Protein AF-A0A6I2T188-F1 (afdb_monomer)

pLDDT: mean 76.04, std 24.59, range [27.8, 98.62]

Nearest PDB structures (foldseek):
  4zsx-assembly1_B  TM=4.858E-01  e=2.108E+00  Aquifex aeolicus VF5
  4zsz-assembly1_A  TM=4.942E-01  e=3.736E+00  Aquifex aeolicus VF5
  4zsv-assembly1_A  TM=5.245E-01  e=8.012E+00  Aquifex aeolicus VF5

Secondary structure (DSSP, 8-state):
----------S-----HHHHHHHHHHTS-HHHHHHHHHHHHHHHHHHTTTT-S-------------------------------S--SPPS--SSHHHHHHHHHHHHHPSTT-SS--HHHHHHHTT-HHHHHTHHHHHHHHTT--HHHHHHHHHHHHHHHHHHHHHHHHHHHHHHHHHHHHHHHT--SSPPGGGHHHHHHHHHHHHHHHTT---HHHHHHHHHHHHHHHHHHHTT--HHHHHHHS---S-------------

Foldseek 3Di:
DDDDDPDDDDDPDDCPPVNVVVVVLVPDDPVVNVVVVVVVVVVVVVVVVVPPPPPDDDDDDDDDDDDDDDDDDDDDDDDDDPPDPDPDPQPQDDALVSNVVVLVPQLCPPPPFPDHGLLVLCVVVPNNCLSVVVVLVVCVVVVHDRVVSSVSSRVSCVVSLQVSLLSLLVVLVVCLVLLVQLVVQADPVGDPLLPQSVVLSVQSVVCNVVVDSPNVSSRVSVRSNSSSLCSSCVPDDPVSNCSSRPDPDPDPPPPPPDDPDD

Sequence (262 aa):
MTDETPRKDEHRERQGLLGRARDRFERMEPKRQALLLAVAAVIALAATIALNPFQSTTSDQPEPQSAQQATDSGKDTKNQSRTDPSSEPSEFTGSTEDIANKARSILNSPDGGNIDTFGQTLIRHGDKDLGNATDLFDAIGRQEKESTVRALADEWYAEALSKAAGYRLDDLKSSLPKAEHAVDRLPDPTPDDCTGLAKAAKQARTLVDAGSDDYDKLTSAQQTLTKSISACTANMTVDQIDRLFPQDGPSVTIPDTGKEAQ

Mean predicted aligned error: 17.5 Å

Radius of gyration: 29.53 Å; Cα contacts (8 Å, |Δi|>4): 180; chains: 1; bounding box: 45×88×106 Å

Structure (mmCIF, N/CA/C/O backbone):
data_AF-A0A6I2T188-F1
#
_entry.id   AF-A0A6I2T188-F1
#
loop_
_atom_site.group_PDB
_atom_site.id
_atom_site.type_symbol
_atom_site.label_atom_id
_atom_site.label_alt_id
_atom_site.label_comp_id
_atom_site.label_asym_id
_atom_site.label_entity_id
_atom_site.label_seq_id
_atom_site.pdbx_PDB_ins_code
_atom_site.Cartn_x
_atom_site.Cartn_y
_atom_site.Cartn_z
_atom_site.occupancy
_atom_site.B_iso_or_equiv
_atom_site.auth_seq_id
_atom_site.auth_comp_id
_atom_site.auth_asym_id
_atom_site.auth_atom_id
_atom_site.pdbx_PDB_model_num
ATOM 1 N N . MET A 1 1 ? -18.345 71.769 -42.029 1.00 38.53 1 MET A N 1
ATOM 2 C CA . MET A 1 1 ? -18.437 71.234 -40.657 1.00 38.53 1 MET A CA 1
ATOM 3 C C . MET A 1 1 ? -18.844 69.773 -40.816 1.00 38.53 1 MET A C 1
ATOM 5 O O . MET A 1 1 ? -19.940 69.571 -41.311 1.00 38.53 1 MET A O 1
ATOM 9 N N . THR A 1 2 ? -17.898 68.848 -40.550 1.00 39.50 2 THR A N 1
ATOM 10 C CA . THR A 1 2 ? -18.010 67.362 -40.381 1.00 39.50 2 THR A CA 1
ATOM 11 C C . THR A 1 2 ? -18.723 66.580 -41.502 1.00 39.50 2 THR A C 1
ATOM 13 O O . THR A 1 2 ? -19.927 66.718 -41.650 1.00 39.50 2 THR A O 1
ATOM 16 N N . ASP A 1 3 ? -18.073 65.876 -42.441 1.00 41.81 3 ASP A N 1
ATOM 17 C CA . ASP A 1 3 ? -17.227 64.653 -42.384 1.00 41.81 3 ASP A CA 1
ATOM 18 C C . ASP A 1 3 ? -17.846 63.470 -41.610 1.00 41.81 3 ASP A C 1
ATOM 20 O O . ASP A 1 3 ? -17.771 63.426 -40.386 1.00 41.81 3 ASP A O 1
ATOM 24 N N . GLU A 1 4 ? -18.433 62.510 -42.338 1.00 42.41 4 GLU A N 1
ATOM 25 C CA . GLU A 1 4 ? -18.726 61.151 -41.860 1.00 42.41 4 GLU A CA 1
ATOM 26 C C . GLU A 1 4 ? -18.295 60.133 -42.928 1.00 42.41 4 GLU A C 1
ATOM 28 O O . GLU A 1 4 ? -18.935 59.925 -43.958 1.00 42.41 4 GLU A O 1
ATOM 33 N N . THR A 1 5 ? -17.153 59.507 -42.670 1.00 46.53 5 THR A N 1
ATOM 34 C CA . THR A 1 5 ? -16.661 58.289 -43.318 1.00 46.53 5 THR A CA 1
ATOM 35 C C . THR A 1 5 ? -17.430 57.070 -42.781 1.00 46.53 5 THR A C 1
ATOM 37 O O . THR A 1 5 ? -17.720 57.023 -41.584 1.00 46.53 5 THR A O 1
ATOM 40 N N . PRO A 1 6 ? -17.707 56.020 -43.583 1.00 43.25 6 PRO A N 1
ATOM 41 C CA . PRO A 1 6 ? -18.195 54.765 -43.029 1.00 43.25 6 PRO A CA 1
ATOM 42 C C . PRO A 1 6 ? -17.018 54.039 -42.364 1.00 43.25 6 PRO A C 1
ATOM 44 O O . PRO A 1 6 ? -16.092 53.592 -43.045 1.00 43.25 6 PRO A O 1
ATOM 47 N N . ARG A 1 7 ? -17.037 53.915 -41.029 1.00 42.66 7 ARG A N 1
ATOM 48 C CA . ARG A 1 7 ? -16.127 53.011 -40.311 1.00 42.66 7 ARG A CA 1
ATOM 49 C C . ARG A 1 7 ? -16.386 51.581 -40.771 1.00 42.66 7 ARG A C 1
ATOM 51 O O . ARG A 1 7 ? -17.356 50.939 -40.377 1.00 42.66 7 ARG A O 1
ATOM 58 N N . LYS A 1 8 ? -15.481 51.096 -41.612 1.00 46.38 8 LYS A N 1
ATOM 59 C CA . LYS A 1 8 ? -15.115 49.688 -41.674 1.00 46.38 8 LYS A CA 1
ATOM 60 C C . LYS A 1 8 ? -14.423 49.334 -40.351 1.00 46.38 8 LYS A C 1
ATOM 62 O O . LYS A 1 8 ? -13.705 50.164 -39.803 1.00 46.38 8 LYS A O 1
ATOM 67 N N . ASP A 1 9 ? -14.641 48.103 -39.906 1.00 44.16 9 ASP A N 1
ATOM 68 C CA . ASP A 1 9 ? -13.919 47.423 -38.825 1.00 44.16 9 ASP A CA 1
ATOM 69 C C . ASP A 1 9 ? -14.310 47.779 -37.384 1.00 44.16 9 ASP A C 1
ATOM 71 O O . ASP A 1 9 ? -13.581 48.447 -36.663 1.00 44.16 9 ASP A O 1
ATOM 75 N N . GLU A 1 10 ? -15.409 47.187 -36.905 1.00 42.88 10 GLU A N 1
ATOM 76 C CA . GLU A 1 10 ? -15.525 46.852 -35.480 1.00 42.88 10 GLU A CA 1
ATOM 77 C C . GLU A 1 10 ? -16.414 45.616 -35.273 1.00 42.88 10 GLU A C 1
ATOM 79 O O . GLU A 1 10 ? -17.532 45.672 -34.776 1.00 42.88 10 GLU A O 1
ATOM 84 N N . HIS A 1 11 ? -15.932 44.453 -35.716 1.00 41.72 11 HIS A N 1
ATOM 85 C CA . HIS A 1 11 ? -16.514 43.171 -35.292 1.00 41.72 11 HIS A CA 1
ATOM 86 C C . HIS A 1 11 ? -15.462 42.082 -35.075 1.00 41.72 11 HIS A C 1
ATOM 88 O O . HIS A 1 11 ? -15.712 40.887 -35.236 1.00 41.72 11 HIS A O 1
ATOM 94 N N . ARG A 1 12 ? -14.254 42.489 -34.686 1.00 53.69 12 ARG A N 1
ATOM 95 C CA . ARG A 1 12 ? -13.164 41.573 -34.372 1.00 53.69 12 ARG A CA 1
ATOM 96 C C . ARG A 1 12 ? -12.507 42.000 -33.077 1.00 53.69 12 ARG A C 1
ATOM 98 O O . ARG A 1 12 ? -11.470 42.621 -33.142 1.00 53.69 12 ARG A O 1
ATOM 105 N N . GLU A 1 13 ? -13.113 41.665 -31.941 1.00 49.88 13 GLU A N 1
ATOM 106 C CA . GLU A 1 13 ? -12.416 41.499 -30.649 1.00 49.88 13 GLU A CA 1
ATOM 107 C C . GLU A 1 13 ? -13.402 41.070 -29.548 1.00 49.88 13 GLU A C 1
ATOM 109 O O . GLU A 1 13 ? -13.615 41.758 -28.560 1.00 49.88 13 GLU A O 1
ATOM 114 N N . ARG A 1 14 ? -14.031 39.896 -29.690 1.00 51.47 14 ARG A N 1
ATOM 115 C CA . ARG A 1 14 ? -14.609 39.182 -28.530 1.00 51.47 14 ARG A CA 1
ATOM 116 C C . ARG A 1 14 ? -14.413 37.666 -28.592 1.00 51.47 14 ARG A C 1
ATOM 118 O O . ARG A 1 14 ? -15.238 36.901 -28.110 1.00 51.47 14 ARG A O 1
ATOM 125 N N . GLN A 1 15 ? -13.277 37.209 -29.120 1.00 50.69 15 GLN A N 1
ATOM 126 C CA . GLN A 1 15 ? -12.764 35.884 -28.757 1.00 50.69 15 GLN A CA 1
ATOM 127 C C . GLN A 1 15 ? -11.816 36.050 -27.571 1.00 50.69 15 GLN A C 1
ATOM 129 O O . GLN A 1 15 ? -10.600 36.201 -27.731 1.00 50.69 15 GLN A O 1
ATOM 134 N N . GLY A 1 16 ? -12.405 36.064 -26.372 1.00 60.59 16 GLY A N 1
ATOM 135 C CA . GLY A 1 16 ? -11.657 35.964 -25.122 1.00 60.59 16 GLY A CA 1
ATOM 136 C C . GLY A 1 16 ? -10.792 34.699 -25.091 1.00 60.59 16 GLY A C 1
ATOM 137 O O . GLY A 1 16 ? -10.994 33.775 -25.884 1.00 60.59 16 GLY A O 1
ATOM 138 N N . LEU A 1 17 ? -9.828 34.654 -24.168 1.00 53.62 17 LEU A N 1
ATOM 139 C CA . LEU A 1 17 ? -8.825 33.584 -24.044 1.00 53.62 17 LEU A CA 1
ATOM 140 C C . LEU A 1 17 ? -9.431 32.166 -24.122 1.00 53.62 17 LEU A C 1
ATOM 142 O O . LEU A 1 17 ? -8.871 31.279 -24.762 1.00 53.62 17 LEU A O 1
ATOM 146 N N . LEU A 1 18 ? -10.617 31.989 -23.533 1.00 53.88 18 LEU A N 1
ATOM 147 C CA . LEU A 1 18 ? -11.365 30.730 -23.511 1.00 53.88 18 LEU A CA 1
ATOM 148 C C . LEU A 1 18 ? -11.920 30.325 -24.885 1.00 53.88 18 LEU A C 1
ATOM 150 O O . LEU A 1 18 ? -11.918 29.144 -25.216 1.00 53.88 18 LEU A O 1
ATOM 154 N N . GLY A 1 19 ? -12.334 31.286 -25.716 1.00 55.59 19 GLY A N 1
ATOM 155 C CA . GLY A 1 19 ? -12.798 31.018 -27.081 1.00 55.59 19 GLY A CA 1
ATOM 156 C C . GLY A 1 19 ? -11.666 30.525 -27.982 1.00 55.59 19 GLY A C 1
ATOM 157 O O . GLY A 1 19 ? -11.847 29.581 -28.742 1.00 55.59 19 GLY A O 1
ATOM 158 N N . ARG A 1 20 ? -10.462 31.093 -27.823 1.00 62.12 20 ARG A N 1
ATOM 159 C CA . ARG A 1 20 ? -9.253 30.638 -28.532 1.00 62.12 20 ARG A CA 1
ATOM 160 C C . ARG A 1 20 ? -8.738 29.284 -28.036 1.00 62.12 20 ARG A C 1
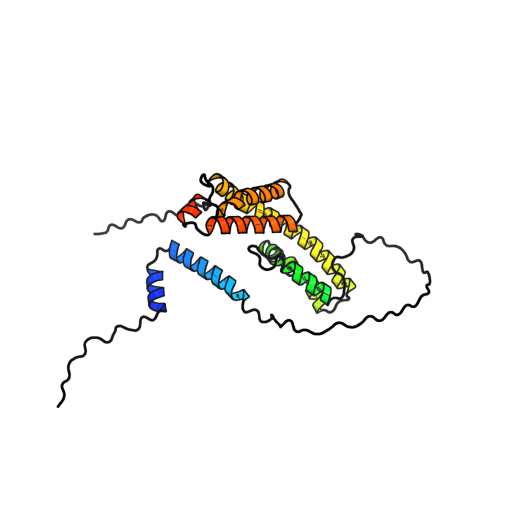ATOM 162 O O . ARG A 1 20 ? -8.218 28.511 -28.835 1.00 62.12 20 ARG A O 1
ATOM 169 N N . ALA A 1 21 ? -8.875 28.991 -26.743 1.00 57.47 21 ALA A N 1
ATOM 170 C CA . ALA A 1 21 ? -8.511 27.691 -26.182 1.00 57.47 21 ALA A CA 1
ATOM 171 C C . ALA A 1 21 ? -9.472 26.584 -26.644 1.00 57.47 21 ALA A C 1
ATOM 173 O O . ALA A 1 21 ? -9.021 25.508 -27.031 1.00 57.47 21 ALA A O 1
ATOM 174 N N . ARG A 1 22 ? -10.777 26.875 -26.684 1.00 63.78 22 ARG A N 1
ATOM 175 C CA . ARG A 1 22 ? -11.807 25.945 -27.156 1.00 63.78 22 ARG A CA 1
ATOM 176 C C . ARG A 1 22 ? -11.669 25.630 -28.645 1.00 63.78 22 ARG A C 1
ATOM 178 O O . ARG A 1 22 ? -11.662 24.462 -29.009 1.00 63.78 22 ARG A O 1
ATOM 185 N N . ASP A 1 23 ? -11.452 26.646 -29.476 1.00 64.75 23 ASP A N 1
ATOM 186 C CA . ASP A 1 23 ? -11.278 26.468 -30.925 1.00 64.75 23 ASP A CA 1
ATOM 187 C C . ASP A 1 23 ? -9.980 25.707 -31.273 1.00 64.75 23 ASP A C 1
ATOM 189 O O . ASP A 1 23 ? -9.912 24.990 -32.269 1.00 64.75 23 ASP A O 1
ATOM 193 N N . ARG A 1 24 ? -8.943 25.799 -30.422 1.00 63.72 24 ARG A N 1
ATOM 194 C CA . ARG A 1 24 ? -7.732 24.962 -30.525 1.00 63.72 24 ARG A CA 1
ATOM 195 C C . ARG A 1 24 ? -7.937 23.542 -30.012 1.00 63.72 24 ARG A C 1
ATOM 197 O O . ARG A 1 24 ? -7.331 22.630 -30.563 1.00 63.72 24 ARG A O 1
ATOM 204 N N . PHE A 1 25 ? -8.769 23.351 -28.992 1.00 62.00 25 PHE A N 1
ATOM 205 C CA . PHE A 1 25 ? -9.117 22.030 -28.482 1.00 62.00 25 PHE A CA 1
ATOM 206 C C . PHE A 1 25 ? -9.946 21.240 -29.497 1.00 62.00 25 PHE A C 1
ATOM 208 O O . PHE A 1 25 ? -9.580 20.116 -29.823 1.00 62.00 25 PHE A O 1
ATOM 215 N N . GLU A 1 26 ? -10.981 21.852 -30.077 1.00 62.16 26 GLU A N 1
ATOM 216 C CA . GLU A 1 26 ? -11.872 21.226 -31.068 1.00 62.16 26 GLU A CA 1
ATOM 217 C C . GLU A 1 26 ? -11.148 20.849 -32.376 1.00 62.16 26 GLU A C 1
ATOM 219 O O . GLU A 1 26 ? -11.564 19.920 -33.062 1.00 62.16 26 GLU A O 1
ATOM 224 N N . ARG A 1 27 ? -10.015 21.498 -32.685 1.00 66.81 27 ARG A N 1
ATOM 225 C CA . ARG A 1 27 ? -9.172 21.195 -33.857 1.00 66.81 27 ARG A CA 1
ATOM 226 C C . ARG A 1 27 ? -8.135 20.083 -33.639 1.00 66.81 27 ARG A C 1
ATOM 228 O O . ARG A 1 27 ? -7.436 19.728 -34.585 1.00 66.81 27 ARG A O 1
ATOM 235 N N . MET A 1 28 ? -7.985 19.571 -32.415 1.00 62.06 28 MET A N 1
ATOM 236 C CA . MET A 1 28 ? -7.064 18.470 -32.107 1.00 62.06 28 MET A CA 1
ATOM 237 C C . MET A 1 28 ? -7.710 17.107 -32.357 1.00 62.06 28 MET A C 1
ATOM 239 O O . MET A 1 28 ? -8.911 16.934 -32.175 1.00 62.06 28 MET A O 1
ATOM 243 N N . GLU A 1 29 ? -6.893 16.124 -32.740 1.00 71.75 29 GLU A N 1
ATOM 244 C CA . GLU A 1 29 ? -7.350 14.749 -32.949 1.00 71.75 29 GLU A CA 1
ATOM 245 C C . GLU A 1 29 ? -8.079 14.210 -31.701 1.00 71.75 29 GLU A C 1
ATOM 247 O O . GLU A 1 29 ? -7.630 14.471 -30.577 1.00 71.75 29 GLU A O 1
ATOM 252 N N . PRO A 1 30 ? -9.143 13.398 -31.855 1.00 67.50 30 PRO A N 1
ATOM 253 C CA . PRO A 1 30 ? -9.963 12.929 -30.730 1.00 67.50 30 PRO A CA 1
ATOM 254 C C . PRO A 1 30 ? -9.153 12.225 -29.631 1.00 67.50 30 PRO A C 1
ATOM 256 O O . PRO A 1 30 ? -9.437 12.365 -28.444 1.00 67.50 30 PRO A O 1
ATOM 259 N N . LYS A 1 31 ? -8.081 11.516 -30.016 1.00 65.31 31 LYS A N 1
ATOM 260 C CA . LYS A 1 31 ? -7.155 10.850 -29.086 1.00 65.31 31 LYS A CA 1
ATOM 261 C C . LYS A 1 31 ? -6.379 11.851 -28.215 1.00 65.31 31 LYS A C 1
ATOM 263 O O . LYS A 1 31 ? -6.195 11.617 -27.025 1.00 65.31 31 LYS A O 1
ATOM 268 N N . ARG A 1 32 ? -5.976 12.997 -28.778 1.00 67.00 32 ARG A N 1
ATOM 269 C CA . ARG A 1 32 ? -5.288 14.080 -28.051 1.00 67.00 32 ARG A CA 1
ATOM 270 C C . ARG A 1 32 ? -6.251 14.859 -27.158 1.00 67.00 32 ARG A C 1
ATOM 272 O O . ARG A 1 32 ? -5.865 15.258 -26.066 1.00 67.00 32 ARG A O 1
ATOM 279 N N . GLN A 1 33 ? -7.502 15.025 -27.585 1.00 68.44 33 GLN A N 1
ATOM 280 C CA . GLN A 1 33 ? -8.557 15.605 -26.751 1.00 68.44 33 GLN A CA 1
ATOM 281 C C . GLN A 1 33 ? -8.827 14.743 -25.513 1.00 68.44 33 GLN A C 1
ATOM 283 O O . GLN A 1 33 ? -8.831 15.265 -24.400 1.00 68.44 33 GLN A O 1
ATOM 288 N N . ALA A 1 34 ? -8.984 13.427 -25.692 1.00 69.94 34 ALA A N 1
ATOM 289 C CA . ALA A 1 34 ? -9.197 12.491 -24.590 1.00 69.94 34 ALA A CA 1
ATOM 290 C C . ALA A 1 34 ? -8.014 12.476 -23.610 1.00 69.94 34 ALA A C 1
ATOM 292 O O . ALA A 1 34 ? -8.222 12.526 -22.401 1.00 69.94 34 ALA A O 1
ATOM 293 N N . LEU A 1 35 ? -6.778 12.493 -24.123 1.00 69.56 35 LEU A N 1
ATOM 294 C CA . LEU A 1 35 ? -5.571 12.569 -23.298 1.00 69.56 35 LEU A CA 1
ATOM 295 C C . LEU A 1 35 ? -5.503 13.874 -22.492 1.00 69.56 35 LEU A C 1
ATOM 297 O O . LEU A 1 35 ? -5.231 13.846 -21.296 1.00 69.56 35 LEU A O 1
ATOM 301 N N . LEU A 1 36 ? -5.789 15.019 -23.116 1.00 67.50 36 LEU A N 1
ATOM 302 C CA . LEU A 1 36 ? -5.785 16.311 -22.426 1.00 67.50 36 LEU A CA 1
ATOM 303 C C . LEU A 1 36 ? -6.893 16.415 -21.373 1.00 67.50 36 LEU A C 1
ATOM 305 O O . LEU A 1 36 ? -6.662 16.996 -20.316 1.00 67.50 36 LEU A O 1
ATOM 309 N N . LEU A 1 37 ? -8.065 15.824 -21.621 1.00 71.75 37 LEU A N 1
ATOM 310 C CA . LEU A 1 37 ? -9.137 15.742 -20.627 1.00 71.75 37 LEU A CA 1
ATOM 311 C C . LEU A 1 37 ? -8.773 14.806 -19.471 1.00 71.75 37 LEU A C 1
ATOM 313 O O . LEU A 1 37 ? -9.045 15.145 -18.324 1.00 71.75 37 LEU A O 1
ATOM 317 N N . ALA A 1 38 ? -8.112 13.679 -19.747 1.00 66.31 38 ALA A N 1
ATOM 318 C CA . ALA A 1 38 ? -7.635 12.762 -18.714 1.00 66.31 38 ALA A CA 1
ATOM 319 C C . ALA A 1 38 ? -6.565 13.419 -17.826 1.00 66.31 38 ALA A C 1
ATOM 321 O O . ALA A 1 38 ? -6.663 13.367 -16.603 1.00 66.31 38 ALA A O 1
ATOM 322 N N . VAL A 1 39 ? -5.596 14.121 -18.420 1.00 66.12 39 VAL A N 1
ATOM 323 C CA . VAL A 1 39 ? -4.568 14.868 -17.675 1.00 66.12 39 VAL A CA 1
ATOM 324 C C . VAL A 1 39 ? -5.190 16.016 -16.875 1.00 66.12 39 VAL A C 1
ATOM 326 O O . VAL A 1 39 ? -4.856 16.197 -15.706 1.00 66.12 39 VAL A O 1
ATOM 329 N N . ALA A 1 40 ? -6.140 16.759 -17.451 1.00 68.62 40 ALA A N 1
ATOM 330 C CA . ALA A 1 40 ? -6.854 17.811 -16.729 1.00 68.62 40 ALA A CA 1
ATOM 331 C C . ALA A 1 40 ? -7.676 17.255 -15.551 1.00 68.62 40 ALA A C 1
ATOM 333 O O . ALA A 1 40 ? -7.710 17.880 -14.493 1.00 68.62 40 ALA A O 1
ATOM 334 N N . ALA A 1 41 ? -8.287 16.075 -15.700 1.00 64.75 41 ALA A N 1
ATOM 335 C CA . ALA A 1 41 ? -9.011 15.404 -14.624 1.00 64.75 41 ALA A CA 1
ATOM 336 C C . ALA A 1 41 ? -8.074 14.945 -13.492 1.00 64.75 41 ALA A C 1
ATOM 338 O O . ALA A 1 41 ? -8.403 15.144 -12.326 1.00 64.75 41 ALA A O 1
ATOM 339 N N . VAL A 1 42 ? -6.886 14.421 -13.815 1.00 59.62 42 VAL A N 1
ATOM 340 C CA . VAL A 1 42 ? -5.856 14.051 -12.823 1.00 59.62 42 VAL A CA 1
ATOM 341 C C . VAL A 1 42 ? -5.346 15.282 -12.061 1.00 59.62 42 VAL A C 1
ATOM 343 O O . VAL A 1 42 ? -5.212 15.242 -10.840 1.00 59.62 42 VAL A O 1
ATOM 346 N N . ILE A 1 43 ? -5.132 16.407 -12.751 1.00 62.53 43 ILE A N 1
ATOM 347 C CA . ILE A 1 43 ? -4.710 17.670 -12.122 1.00 62.53 43 ILE A CA 1
ATOM 348 C C . ILE A 1 43 ? -5.827 18.256 -11.242 1.00 62.53 43 ILE A C 1
ATOM 350 O O . ILE A 1 43 ? -5.553 18.750 -10.150 1.00 62.53 43 ILE A O 1
ATOM 354 N N . ALA A 1 44 ? -7.088 18.176 -11.674 1.00 55.75 44 ALA A N 1
ATOM 355 C CA . ALA A 1 44 ? -8.227 18.628 -10.875 1.00 55.75 44 ALA A CA 1
ATOM 356 C C . ALA A 1 44 ? -8.416 17.783 -9.601 1.00 55.75 44 ALA A C 1
ATOM 358 O O . ALA A 1 44 ? -8.682 18.346 -8.541 1.00 55.75 44 ALA A O 1
ATOM 359 N N . LEU A 1 45 ? -8.199 16.464 -9.682 1.00 54.72 45 LEU A N 1
ATOM 360 C CA . LEU A 1 45 ? -8.189 15.553 -8.528 1.00 54.72 45 LEU A CA 1
ATOM 361 C C . LEU A 1 45 ? -7.052 15.865 -7.538 1.00 54.72 45 LEU A C 1
ATOM 363 O O . LEU A 1 45 ? -7.251 15.772 -6.327 1.00 54.72 45 LEU A O 1
ATOM 367 N N . ALA A 1 46 ? -5.888 16.303 -8.027 1.00 52.41 46 ALA A N 1
ATOM 368 C CA . ALA A 1 46 ? -4.789 16.754 -7.172 1.00 52.41 46 ALA A CA 1
ATOM 369 C C . ALA A 1 46 ? -5.083 18.108 -6.487 1.00 52.41 46 ALA A C 1
ATOM 371 O O . ALA A 1 46 ? -4.707 18.319 -5.335 1.00 52.41 46 ALA A O 1
ATOM 372 N N . ALA A 1 47 ? -5.796 19.022 -7.155 1.00 51.12 47 ALA A N 1
ATOM 373 C CA . ALA A 1 47 ? -6.115 20.346 -6.614 1.00 51.12 47 ALA A CA 1
ATOM 374 C C . ALA A 1 47 ? -7.163 20.319 -5.482 1.00 51.12 47 ALA A C 1
ATOM 376 O O . ALA A 1 47 ? -7.170 21.211 -4.632 1.00 51.12 47 ALA A O 1
ATOM 377 N N . THR A 1 48 ? -8.004 19.283 -5.407 1.00 52.16 48 THR A N 1
ATOM 378 C CA . THR A 1 48 ? -8.958 19.095 -4.298 1.00 52.16 48 THR A CA 1
ATOM 379 C C . THR A 1 48 ? -8.306 18.786 -2.943 1.00 52.16 48 THR A C 1
ATOM 381 O O . THR A 1 48 ? -8.983 18.871 -1.922 1.00 52.16 48 THR A O 1
ATOM 384 N N . ILE A 1 49 ? -6.997 18.512 -2.893 1.00 52.88 49 ILE A N 1
ATOM 385 C CA . ILE A 1 49 ? -6.253 18.264 -1.643 1.00 52.88 49 ILE A CA 1
ATOM 386 C C . ILE A 1 49 ? -5.860 19.581 -0.937 1.00 52.88 49 ILE A C 1
ATOM 388 O O . ILE A 1 49 ? -5.707 19.610 0.282 1.00 52.88 49 ILE A O 1
ATOM 392 N N . ALA A 1 50 ? -5.771 20.705 -1.660 1.00 43.41 50 ALA A N 1
ATOM 393 C CA . ALA A 1 50 ? -5.321 21.992 -1.109 1.00 43.41 50 ALA A CA 1
ATOM 394 C C . ALA A 1 50 ? -6.434 22.849 -0.463 1.00 43.41 50 ALA A C 1
ATOM 396 O O . ALA A 1 50 ? -6.159 23.944 0.021 1.00 43.41 50 ALA A O 1
ATOM 397 N N . LEU A 1 51 ? -7.686 22.375 -0.451 1.00 42.59 51 LEU A N 1
ATOM 398 C CA . LEU A 1 51 ? -8.842 23.094 0.110 1.00 42.59 51 LEU A CA 1
ATOM 399 C C . LEU A 1 51 ? -9.536 22.320 1.241 1.00 42.59 51 LEU A C 1
ATOM 401 O O . LEU A 1 51 ? -10.715 22.544 1.505 1.00 42.59 51 LEU A O 1
ATOM 405 N N . ASN A 1 52 ? -8.821 21.417 1.920 1.00 35.88 52 ASN A N 1
ATOM 406 C CA . ASN A 1 52 ? -9.321 20.804 3.148 1.00 35.88 52 ASN A CA 1
ATOM 407 C C . ASN A 1 52 ? -9.122 21.792 4.324 1.00 35.88 52 ASN A C 1
ATOM 409 O O . ASN A 1 52 ? -7.978 22.114 4.651 1.00 35.88 52 ASN A O 1
ATOM 413 N N . PRO A 1 53 ? -10.189 22.311 4.961 1.00 35.12 53 PRO A N 1
ATOM 414 C CA . PRO A 1 53 ? -10.110 23.430 5.909 1.00 35.12 53 PRO A CA 1
ATOM 415 C C . PRO A 1 53 ? -9.586 23.062 7.314 1.00 35.12 53 PRO A C 1
ATOM 417 O O . PRO A 1 53 ? -9.692 23.873 8.228 1.00 35.12 53 PRO A O 1
ATOM 420 N N . PHE A 1 54 ? -8.998 21.876 7.505 1.00 42.09 54 PHE A N 1
ATOM 421 C CA . PHE A 1 54 ? -8.516 21.382 8.807 1.00 42.09 54 PHE A CA 1
ATOM 422 C C . PHE A 1 54 ? -6.991 21.457 9.004 1.00 42.09 54 PHE A C 1
ATOM 424 O O . PHE A 1 54 ? -6.425 20.710 9.794 1.00 42.09 54 PHE A O 1
ATOM 431 N N . GLN A 1 55 ? -6.303 22.379 8.332 1.00 41.88 55 GLN A N 1
ATOM 432 C CA . GLN A 1 55 ? -4.924 22.737 8.690 1.00 41.88 55 GLN A CA 1
ATOM 433 C C . GLN A 1 55 ? -4.946 23.863 9.735 1.00 41.88 55 GLN A C 1
ATOM 435 O O . GLN A 1 55 ? -4.636 25.018 9.445 1.00 41.88 55 GLN A O 1
ATOM 440 N N . SER A 1 56 ? -5.359 23.543 10.962 1.00 34.81 56 SER A N 1
ATOM 441 C CA . SER A 1 56 ? -5.174 24.448 12.098 1.00 34.81 56 SER A CA 1
ATOM 442 C C . SER A 1 56 ? -3.762 24.281 12.649 1.00 34.81 56 SER A C 1
ATOM 444 O O . SER A 1 56 ? -3.470 23.345 13.380 1.00 34.81 56 SER A O 1
ATOM 446 N N . THR A 1 57 ? -2.896 25.208 12.239 1.00 32.62 57 THR A N 1
ATOM 447 C CA . THR A 1 57 ? -1.920 25.908 13.089 1.00 32.62 57 THR A CA 1
ATOM 448 C C . THR A 1 57 ? -1.295 25.097 14.229 1.00 32.62 57 THR A C 1
ATOM 450 O O . THR A 1 57 ? -1.851 25.014 15.325 1.00 32.62 57 THR A O 1
ATOM 453 N N . THR A 1 58 ? -0.063 24.633 14.016 1.00 39.56 58 THR A N 1
ATOM 454 C CA . THR A 1 58 ? 0.911 24.442 15.095 1.00 39.56 58 THR A CA 1
ATOM 455 C C . THR A 1 58 ? 1.025 25.758 15.864 1.00 39.56 58 THR A C 1
ATOM 457 O O . THR A 1 58 ? 1.530 26.745 15.333 1.00 39.56 58 THR A O 1
ATOM 460 N N . SER A 1 59 ? 0.501 25.790 17.086 1.00 32.28 59 SER A N 1
ATOM 461 C CA . SER A 1 59 ? 0.721 26.876 18.034 1.00 32.28 59 SER A CA 1
ATOM 462 C C . SER A 1 59 ? 1.414 26.281 19.249 1.00 32.28 59 SER A C 1
ATOM 464 O O . SER A 1 59 ? 0.870 25.395 19.905 1.00 32.28 59 SER A O 1
ATOM 466 N N . ASP A 1 60 ? 2.622 26.772 19.507 1.00 36.22 60 ASP A N 1
ATOM 467 C CA . ASP A 1 60 ? 3.398 26.556 20.724 1.00 36.22 60 ASP A CA 1
ATOM 468 C C . ASP A 1 60 ? 2.543 26.729 21.987 1.00 36.22 60 ASP A C 1
ATOM 470 O O . ASP A 1 60 ? 1.887 27.765 22.119 1.00 36.22 60 ASP A O 1
ATOM 474 N N . GLN A 1 61 ? 2.600 25.773 22.930 1.00 27.80 61 GLN A N 1
ATOM 475 C CA . GLN A 1 61 ? 2.635 26.023 24.386 1.00 27.80 61 GLN A CA 1
ATOM 476 C C . GLN A 1 61 ? 2.794 24.723 25.219 1.00 27.80 61 GLN A C 1
ATOM 478 O O . GLN A 1 61 ? 2.651 23.639 24.662 1.00 27.80 61 GLN A O 1
ATOM 483 N N . PRO A 1 62 ? 3.178 24.790 26.516 1.00 38.03 62 PRO A N 1
ATOM 484 C CA . PRO A 1 62 ? 4.389 24.159 27.043 1.00 38.03 62 PRO A CA 1
ATOM 485 C C . PRO A 1 62 ? 4.132 22.927 27.934 1.00 38.03 62 PRO A C 1
ATOM 487 O O . PRO A 1 62 ? 3.011 22.672 28.371 1.00 38.03 62 PRO A O 1
ATOM 490 N N . GLU A 1 63 ? 5.215 22.202 28.240 1.00 36.69 63 GLU A N 1
ATOM 491 C CA . GLU A 1 63 ? 5.302 21.133 29.251 1.00 36.69 63 GLU A CA 1
ATOM 492 C C . GLU A 1 63 ? 4.536 21.434 30.553 1.00 36.69 63 GLU A C 1
ATOM 494 O O . GLU A 1 63 ? 4.723 22.504 31.144 1.00 36.69 63 GLU A O 1
ATOM 499 N N . PRO A 1 64 ? 3.831 20.437 31.118 1.00 33.50 64 PRO A N 1
ATOM 500 C CA . PRO A 1 64 ? 3.605 20.357 32.544 1.00 33.50 64 PRO A CA 1
ATOM 501 C C . PRO A 1 64 ? 4.524 19.313 33.191 1.00 33.50 64 PRO A C 1
ATOM 503 O O . PRO A 1 64 ? 4.431 18.104 32.997 1.00 33.50 64 PRO A O 1
ATOM 506 N N . GLN A 1 65 ? 5.405 19.891 33.993 1.00 29.47 65 GLN A N 1
ATOM 507 C CA . GLN A 1 65 ? 6.141 19.400 35.148 1.00 29.47 65 GLN A CA 1
ATOM 508 C C . GLN A 1 65 ? 5.675 18.075 35.779 1.00 29.47 65 GLN A C 1
ATOM 510 O O . GLN A 1 65 ? 4.532 17.902 36.201 1.00 29.47 65 GLN A O 1
ATOM 515 N N . SER A 1 66 ? 6.670 17.213 35.982 1.00 35.66 66 SER A N 1
ATOM 516 C CA . SER A 1 66 ? 6.698 16.072 36.890 1.00 35.66 66 SER A CA 1
ATOM 517 C C . SER A 1 66 ? 6.127 16.380 38.279 1.00 35.66 66 SER A C 1
ATOM 519 O O . SER A 1 66 ? 6.606 17.277 38.972 1.00 35.66 66 SER A O 1
ATOM 521 N N . ALA A 1 67 ? 5.209 15.535 38.746 1.00 31.66 67 ALA A N 1
ATOM 522 C CA . ALA A 1 67 ? 4.925 15.363 40.166 1.00 31.66 67 ALA A CA 1
ATOM 523 C C . ALA A 1 67 ? 4.893 13.865 40.494 1.00 31.66 67 ALA A C 1
ATOM 525 O O . ALA A 1 67 ? 3.985 13.131 40.111 1.00 31.66 67 ALA A O 1
ATOM 526 N N . GLN A 1 68 ? 5.936 13.420 41.192 1.00 30.20 68 GLN A N 1
ATOM 527 C CA . GLN A 1 68 ? 5.999 12.123 41.850 1.00 30.20 68 GLN A CA 1
ATOM 528 C C . GLN A 1 68 ? 4.998 12.094 43.007 1.00 30.20 68 GLN A C 1
ATOM 530 O O . GLN A 1 68 ? 5.036 12.959 43.881 1.00 30.20 68 GLN A O 1
ATOM 535 N N . GLN A 1 69 ? 4.188 11.042 43.082 1.00 29.14 69 GLN A N 1
ATOM 536 C CA . GLN A 1 69 ? 3.625 10.597 44.350 1.00 29.14 69 GLN A CA 1
ATOM 537 C C . GLN A 1 69 ? 3.586 9.071 44.374 1.00 29.14 69 GLN A C 1
ATOM 539 O O . GLN A 1 69 ? 2.811 8.428 43.674 1.00 29.14 69 GLN A O 1
ATOM 544 N N . ALA A 1 70 ? 4.492 8.510 45.171 1.00 31.06 70 ALA A N 1
ATOM 545 C CA . ALA A 1 70 ? 4.485 7.118 45.569 1.00 31.06 70 ALA A CA 1
ATOM 546 C C . ALA A 1 70 ? 3.541 6.947 46.765 1.00 31.06 70 ALA A C 1
ATOM 548 O O . ALA A 1 70 ? 3.679 7.662 47.759 1.00 31.06 70 ALA A O 1
ATOM 549 N N . THR A 1 71 ? 2.655 5.958 46.702 1.00 29.64 71 THR A N 1
ATOM 550 C CA . THR A 1 71 ? 2.147 5.264 47.886 1.00 29.64 71 THR A CA 1
ATOM 551 C C . THR A 1 71 ? 2.126 3.764 47.618 1.00 29.64 71 THR A C 1
ATOM 553 O O . THR A 1 71 ? 1.597 3.282 46.620 1.00 29.64 71 THR A O 1
ATOM 556 N N . ASP A 1 72 ? 2.785 3.058 48.527 1.00 31.36 72 ASP A N 1
ATOM 557 C CA . ASP A 1 72 ? 2.952 1.614 48.615 1.00 31.36 72 ASP A CA 1
ATOM 558 C C . ASP A 1 72 ? 1.837 0.990 49.474 1.00 31.36 72 ASP A C 1
ATOM 560 O O . ASP A 1 72 ? 1.307 1.647 50.373 1.00 31.36 72 ASP A O 1
ATOM 564 N N . SER A 1 73 ? 1.600 -0.306 49.246 1.00 29.11 73 SER A N 1
ATOM 565 C CA . SER A 1 73 ? 1.081 -1.351 50.150 1.00 29.11 73 SER A CA 1
ATOM 566 C C . SER A 1 73 ? -0.162 -2.083 49.639 1.00 29.11 73 SER A C 1
ATOM 568 O O . SER A 1 73 ? -1.235 -1.513 49.448 1.00 29.11 73 SER A O 1
ATOM 570 N N . GLY A 1 74 ? 0.028 -3.390 49.426 1.00 30.33 74 GLY A N 1
ATOM 571 C CA . GLY A 1 74 ? -0.829 -4.270 48.637 1.00 30.33 74 GLY A CA 1
ATOM 572 C C . GLY A 1 74 ? -2.025 -4.904 49.346 1.00 30.33 74 GLY A C 1
ATOM 573 O O . GLY A 1 74 ? -2.268 -4.697 50.534 1.00 30.33 74 GLY A O 1
ATOM 574 N N . LYS A 1 75 ? -2.730 -5.764 48.598 1.00 32.53 75 LYS A N 1
ATOM 575 C CA . LYS A 1 75 ? -3.400 -6.956 49.133 1.00 32.53 75 LYS A CA 1
ATOM 576 C C . LYS A 1 75 ? -3.781 -7.923 48.013 1.00 32.53 75 LYS A C 1
ATOM 578 O O . LYS A 1 75 ? -4.482 -7.553 47.076 1.00 32.53 75 LYS A O 1
ATOM 583 N N . ASP A 1 76 ? -3.348 -9.168 48.164 1.00 38.28 76 ASP A N 1
ATOM 584 C CA . ASP A 1 76 ? -3.700 -10.302 47.319 1.00 38.28 76 ASP A CA 1
ATOM 585 C C . ASP A 1 76 ? -5.215 -10.510 47.218 1.00 38.28 76 ASP A C 1
ATOM 587 O O . ASP A 1 76 ? -5.928 -10.584 48.223 1.00 38.28 76 ASP A O 1
ATOM 591 N N . THR A 1 77 ? -5.717 -10.714 46.002 1.00 32.97 77 THR A N 1
ATOM 592 C CA . THR A 1 77 ? -6.915 -11.533 45.795 1.00 32.97 77 THR A CA 1
ATOM 593 C C . THR A 1 77 ? -6.798 -12.270 44.469 1.00 32.97 77 THR A C 1
ATOM 595 O O . THR A 1 77 ? -6.955 -11.718 43.386 1.00 32.97 77 THR A O 1
ATOM 598 N N . LYS A 1 78 ? -6.479 -13.557 44.592 1.00 42.19 78 LYS A N 1
ATOM 599 C CA . LYS A 1 78 ? -6.476 -14.563 43.534 1.00 42.19 78 LYS A CA 1
ATOM 600 C C . LYS A 1 78 ? -7.856 -14.596 42.873 1.00 42.19 78 LYS A C 1
ATOM 602 O O . LYS A 1 78 ? -8.804 -15.078 43.486 1.00 42.19 78 LYS A O 1
ATOM 607 N N . ASN A 1 79 ? -7.954 -14.118 41.635 1.00 34.31 79 ASN A N 1
ATOM 608 C CA . ASN A 1 79 ? -9.106 -14.370 40.781 1.00 34.31 79 ASN A CA 1
ATOM 609 C C . ASN A 1 79 ? -8.649 -14.906 39.423 1.00 34.31 79 ASN A C 1
ATOM 611 O O . ASN A 1 79 ? -7.561 -14.605 38.941 1.00 34.31 79 ASN A O 1
ATOM 615 N N . GLN A 1 80 ? -9.458 -15.820 38.909 1.00 35.06 80 GLN A N 1
ATOM 616 C CA . GLN A 1 80 ? -9.128 -16.816 37.902 1.00 35.06 80 GLN A CA 1
ATOM 617 C C . GLN A 1 80 ? -8.565 -16.212 36.613 1.00 35.06 80 GLN A C 1
ATOM 619 O O . GLN A 1 80 ? -9.202 -15.390 35.961 1.00 35.06 80 GLN A O 1
ATOM 624 N N . SER A 1 81 ? -7.384 -16.700 36.233 1.00 36.25 81 SER A N 1
ATOM 625 C CA . SER A 1 81 ? -6.811 -16.523 34.906 1.00 36.25 81 SER A CA 1
ATOM 626 C C . SER A 1 81 ? -7.743 -17.186 33.889 1.00 36.25 81 SER A C 1
ATOM 628 O O . SER A 1 81 ? -7.814 -18.411 33.793 1.00 36.25 81 SER A O 1
ATOM 630 N N . ARG A 1 82 ? -8.506 -16.364 33.168 1.00 40.34 82 ARG A N 1
ATOM 631 C CA . ARG A 1 82 ? -8.870 -16.681 31.793 1.00 40.34 82 ARG A CA 1
ATOM 632 C C . ARG A 1 82 ? -7.663 -16.289 30.959 1.00 40.34 82 ARG A C 1
ATOM 634 O O . ARG A 1 82 ? -7.227 -15.146 30.994 1.00 40.34 82 ARG A O 1
ATOM 641 N N . THR A 1 83 ? -7.066 -17.277 30.316 1.00 40.19 83 THR A N 1
ATOM 642 C CA . THR A 1 83 ? -6.028 -17.064 29.317 1.00 40.19 83 THR A CA 1
ATOM 643 C C . THR A 1 83 ? -6.703 -16.420 28.111 1.00 40.19 83 THR A C 1
ATOM 645 O O . THR A 1 83 ? -7.373 -17.115 27.347 1.00 40.19 83 THR A O 1
ATOM 648 N N . ASP A 1 84 ? -6.595 -15.097 28.002 1.00 40.88 84 ASP A N 1
ATOM 649 C CA . ASP A 1 84 ? -6.986 -14.367 26.799 1.00 40.88 84 ASP A CA 1
ATOM 650 C C . ASP A 1 84 ? -5.994 -14.684 25.665 1.00 40.88 84 ASP A C 1
ATOM 652 O O . ASP A 1 84 ? -4.790 -14.831 25.916 1.00 40.88 84 ASP A O 1
ATOM 656 N N . PRO A 1 85 ? -6.475 -14.856 24.423 1.00 47.44 85 PRO A N 1
ATOM 657 C CA . PRO A 1 85 ? -5.613 -15.098 23.281 1.00 47.44 85 PRO A CA 1
ATOM 658 C C . PRO A 1 85 ? -4.925 -13.793 22.851 1.00 47.44 85 PRO A C 1
ATOM 660 O O . PRO A 1 85 ? -5.558 -12.749 22.748 1.00 47.44 85 PRO A O 1
ATOM 663 N N . SER A 1 86 ? -3.631 -13.913 22.542 1.00 43.78 86 SER A N 1
ATOM 664 C CA . SER A 1 86 ? -2.678 -12.870 22.131 1.00 43.78 86 SER A CA 1
ATOM 665 C C . SER A 1 86 ? -2.063 -12.053 23.274 1.00 43.78 86 SER A C 1
ATOM 667 O O . SER A 1 86 ? -2.637 -11.112 23.805 1.00 43.78 86 SER A O 1
ATOM 669 N N . SER A 1 87 ? -0.847 -12.442 23.665 1.00 48.16 87 SER A N 1
ATOM 670 C CA . SER A 1 87 ? -0.019 -11.766 24.676 1.00 48.16 87 SER A CA 1
ATOM 671 C C . SER A 1 87 ? 0.883 -10.677 24.086 1.00 48.16 87 SER A C 1
ATOM 673 O O . SER A 1 87 ? 1.848 -10.275 24.738 1.00 48.16 87 SER A O 1
ATOM 675 N N . GLU A 1 88 ? 0.615 -10.223 22.861 1.00 58.44 88 GLU A N 1
ATOM 676 C CA . GLU A 1 88 ? 1.323 -9.065 22.322 1.00 58.44 88 GLU A CA 1
ATOM 677 C C . GLU A 1 88 ? 0.715 -7.782 22.902 1.00 58.44 88 GLU A C 1
ATOM 679 O O . GLU A 1 88 ? -0.510 -7.642 22.944 1.00 58.44 88 GLU A O 1
ATOM 684 N N . PRO A 1 89 ? 1.541 -6.857 23.417 1.00 75.62 89 PRO A N 1
ATOM 685 C CA . PRO A 1 89 ? 1.041 -5.579 23.890 1.00 75.62 89 PRO A CA 1
ATOM 686 C C . PRO A 1 89 ? 0.415 -4.813 22.720 1.00 75.62 89 PRO A C 1
ATOM 688 O O . PRO A 1 89 ? 1.043 -4.664 21.676 1.00 75.62 89 PRO A O 1
ATOM 691 N N . SER A 1 90 ? -0.813 -4.325 22.916 1.00 83.19 90 SER A N 1
ATOM 692 C CA . SER A 1 90 ? -1.529 -3.509 21.929 1.00 83.19 90 SER A CA 1
ATOM 693 C C . SER A 1 90 ? -0.666 -2.340 21.445 1.00 83.19 90 SER A C 1
ATOM 695 O O . SER A 1 90 ? -0.089 -1.603 22.250 1.00 83.19 90 SER A O 1
ATOM 697 N N . GLU A 1 91 ? -0.628 -2.133 20.127 1.00 90.50 91 GLU A N 1
ATOM 698 C CA . GLU A 1 91 ? -0.004 -0.950 19.522 1.00 90.50 91 GLU A CA 1
ATOM 699 C C . GLU A 1 91 ? -0.834 0.331 19.745 1.00 90.50 91 GLU A C 1
ATOM 701 O O . GLU A 1 91 ? -0.350 1.446 19.522 1.00 90.50 91 GLU A O 1
ATOM 706 N N . PHE A 1 92 ? -2.080 0.181 20.205 1.00 95.25 92 PHE A N 1
ATOM 707 C CA . PHE A 1 92 ? -3.033 1.247 20.489 1.00 95.25 92 PHE A CA 1
ATOM 708 C C . PHE A 1 92 ? -3.071 1.549 21.992 1.00 95.25 92 PHE A C 1
ATOM 710 O O . PHE A 1 92 ? -3.962 1.150 22.745 1.00 95.25 92 PHE A O 1
ATOM 717 N N . THR A 1 93 ? -2.075 2.300 22.451 1.00 92.56 93 THR A N 1
ATOM 718 C CA . THR A 1 93 ? -1.964 2.739 23.849 1.00 92.56 93 THR A CA 1
ATOM 719 C C . THR A 1 93 ? -2.556 4.131 24.074 1.00 9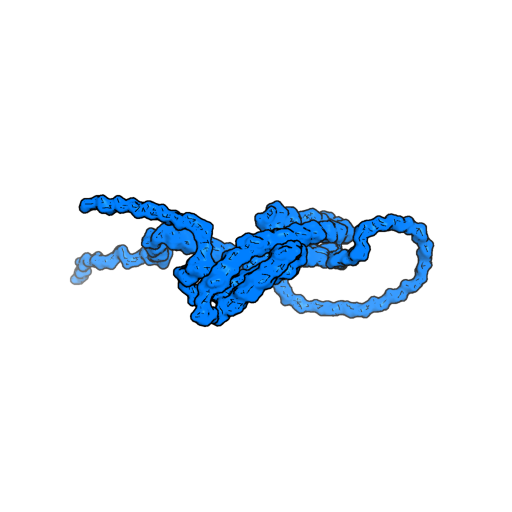2.56 93 THR A C 1
ATOM 721 O O . THR A 1 93 ? -2.695 4.906 23.133 1.00 92.56 93 THR A O 1
ATOM 724 N N . GLY A 1 94 ? -2.825 4.478 25.335 1.00 93.81 94 GLY A N 1
ATOM 725 C CA . GLY A 1 94 ? -3.291 5.816 25.714 1.00 93.81 94 GLY A CA 1
ATOM 726 C C . GLY A 1 94 ? -4.811 5.964 25.692 1.00 93.81 94 GLY A C 1
ATOM 727 O O . GLY A 1 94 ? -5.544 4.975 25.731 1.00 93.81 94 GLY A O 1
ATOM 728 N N . SER A 1 95 ? -5.265 7.212 25.674 1.00 96.69 95 SER A N 1
ATOM 729 C CA . SER A 1 95 ? -6.677 7.589 25.690 1.00 96.69 95 SER A CA 1
ATOM 730 C C . SER A 1 95 ? -7.397 7.230 24.384 1.00 96.69 95 SER A C 1
ATOM 732 O O . SER A 1 95 ? -6.781 6.910 23.367 1.00 96.69 95 SER A O 1
ATOM 734 N N . THR A 1 96 ? -8.727 7.353 24.364 1.00 96.94 96 THR A N 1
ATOM 735 C CA . THR A 1 96 ? -9.518 7.202 23.129 1.00 96.94 96 THR A CA 1
ATOM 736 C C . THR A 1 96 ? -9.097 8.182 22.030 1.00 96.94 96 THR A C 1
ATOM 738 O O . THR A 1 96 ? -9.214 7.861 20.850 1.00 96.94 96 THR A O 1
ATOM 741 N N . GLU A 1 97 ? -8.604 9.367 22.398 1.00 97.06 97 GLU A N 1
ATOM 742 C CA . GLU A 1 97 ? -8.091 10.358 21.449 1.00 97.06 97 GLU A CA 1
ATOM 743 C C . GLU A 1 97 ? -6.755 9.917 20.840 1.00 97.06 97 GLU A C 1
ATOM 745 O O . GLU A 1 97 ? -6.584 10.004 19.623 1.00 97.06 97 GLU A O 1
ATOM 750 N N . ASP A 1 98 ? -5.853 9.360 21.652 1.00 98.00 98 ASP A N 1
ATOM 751 C CA . ASP A 1 98 ? -4.573 8.816 21.182 1.00 98.00 98 ASP A CA 1
ATOM 752 C C . ASP A 1 98 ? -4.796 7.671 20.185 1.00 98.00 98 ASP A C 1
ATOM 754 O O . ASP A 1 98 ? -4.197 7.649 19.107 1.00 98.00 98 ASP A O 1
ATOM 758 N N . ILE A 1 99 ? -5.737 6.771 20.497 1.00 97.94 99 ILE A N 1
ATOM 759 C CA . ILE A 1 99 ? -6.141 5.670 19.612 1.00 97.94 99 ILE A CA 1
ATOM 760 C C . ILE A 1 99 ? -6.712 6.218 18.298 1.00 97.94 99 ILE A C 1
ATOM 762 O O . ILE A 1 99 ? -6.309 5.781 17.218 1.00 97.94 99 ILE A O 1
ATOM 766 N N . ALA A 1 100 ? -7.606 7.210 18.367 1.00 98.12 100 ALA A N 1
ATOM 767 C CA . ALA A 1 100 ? -8.188 7.836 17.182 1.00 98.12 100 ALA A CA 1
ATOM 768 C C . ALA A 1 100 ? -7.114 8.471 16.286 1.00 98.12 100 ALA A C 1
ATOM 770 O O . ALA A 1 100 ? -7.145 8.324 15.063 1.00 98.12 100 ALA A O 1
ATOM 771 N N . ASN A 1 101 ? -6.156 9.178 16.886 1.00 98.31 101 ASN A N 1
ATOM 772 C CA . ASN A 1 101 ? -5.076 9.848 16.169 1.00 98.31 101 ASN A CA 1
ATOM 773 C C . ASN A 1 101 ? -4.121 8.842 15.524 1.00 98.31 101 ASN A C 1
ATOM 775 O O . ASN A 1 101 ? -3.759 9.010 14.358 1.00 98.31 101 ASN A O 1
ATOM 779 N N . LYS A 1 102 ? -3.788 7.751 16.222 1.00 98.19 102 LYS A N 1
ATOM 780 C CA . LYS A 1 102 ? -3.008 6.643 15.660 1.00 98.19 102 LYS A CA 1
ATOM 781 C C . LYS A 1 102 ? -3.730 5.988 14.480 1.00 98.19 102 LYS A C 1
ATOM 783 O O . LYS A 1 102 ? -3.120 5.828 13.427 1.00 98.19 102 LYS A O 1
ATOM 788 N N . ALA A 1 103 ? -5.019 5.671 14.612 1.00 98.25 103 ALA A N 1
ATOM 789 C CA . ALA A 1 103 ? -5.806 5.076 13.530 1.00 98.25 103 ALA A CA 1
ATOM 790 C C . ALA A 1 103 ? -5.862 5.988 12.293 1.00 98.25 103 ALA A C 1
ATOM 792 O O . ALA A 1 103 ? -5.621 5.534 11.176 1.00 98.25 103 ALA A O 1
ATOM 793 N N . ARG A 1 104 ? -6.081 7.299 12.481 1.00 98.19 104 ARG A N 1
ATOM 794 C CA . ARG A 1 104 ? -6.012 8.283 11.384 1.00 98.19 104 ARG A CA 1
ATOM 795 C C . ARG A 1 104 ? -4.632 8.324 10.740 1.00 98.19 104 ARG A C 1
ATOM 797 O O . ARG A 1 104 ? -4.547 8.390 9.519 1.00 98.19 104 ARG A O 1
ATOM 804 N N . SER A 1 105 ? -3.564 8.296 11.533 1.00 97.38 105 SER A N 1
ATOM 805 C CA . SER A 1 105 ? -2.196 8.276 11.008 1.00 97.38 105 SER A CA 1
ATOM 806 C C . SER A 1 105 ? -1.945 7.033 10.149 1.00 97.38 105 SER A C 1
ATOM 808 O O . SER A 1 105 ? -1.435 7.161 9.041 1.00 97.38 105 SER A O 1
ATOM 810 N N . ILE A 1 106 ? -2.386 5.854 10.596 1.00 97.56 106 ILE A N 1
ATOM 811 C CA . ILE A 1 106 ? -2.282 4.608 9.823 1.00 97.56 106 ILE A CA 1
ATOM 812 C C . ILE A 1 106 ? -3.060 4.721 8.509 1.00 97.56 106 ILE A C 1
ATOM 814 O O . ILE A 1 106 ? -2.487 4.504 7.447 1.00 97.56 106 ILE A O 1
ATOM 818 N N . LEU A 1 107 ? -4.335 5.120 8.557 1.00 97.94 107 LEU A N 1
ATOM 819 C CA . LEU A 1 107 ? -5.196 5.231 7.372 1.00 97.94 107 LEU A CA 1
ATOM 820 C C . LEU A 1 107 ? -4.642 6.183 6.301 1.00 97.94 107 LEU A C 1
ATOM 822 O O . LEU A 1 107 ? -4.846 5.953 5.105 1.00 97.94 107 LEU A O 1
ATOM 826 N N . ASN A 1 108 ? -3.944 7.239 6.725 1.00 96.50 108 ASN A N 1
ATOM 827 C CA . ASN A 1 108 ? -3.346 8.234 5.836 1.00 96.50 108 ASN A CA 1
ATOM 828 C C . ASN A 1 108 ? -1.910 7.887 5.400 1.00 96.50 108 ASN A C 1
ATOM 830 O O . ASN A 1 108 ? -1.408 8.487 4.456 1.00 96.50 108 ASN A O 1
ATOM 834 N N . SER A 1 109 ? -1.281 6.877 6.005 1.00 94.69 109 SER A N 1
ATOM 835 C CA . SER A 1 109 ? 0.067 6.431 5.648 1.00 94.69 109 SER A CA 1
ATOM 836 C C . SER A 1 109 ? 0.090 5.636 4.331 1.00 94.69 109 SER A C 1
ATOM 838 O O . SER A 1 109 ? -0.825 4.856 4.083 1.00 94.69 109 SER A O 1
ATOM 840 N N . PRO A 1 110 ? 1.136 5.741 3.493 1.00 93.25 110 PRO A N 1
ATOM 841 C CA . PRO A 1 110 ? 2.243 6.679 3.633 1.00 93.25 110 PRO A CA 1
ATOM 842 C C . PRO A 1 110 ? 1.828 8.112 3.274 1.00 93.25 110 PRO A C 1
ATOM 844 O O . PRO A 1 110 ? 1.202 8.350 2.239 1.00 93.25 110 PRO A O 1
ATOM 847 N N . ASP A 1 111 ? 2.256 9.071 4.097 1.00 80.25 111 ASP A N 1
ATOM 848 C CA . ASP A 1 111 ? 2.035 10.494 3.843 1.00 80.25 111 ASP A CA 1
ATOM 849 C C . ASP A 1 111 ? 2.844 10.967 2.622 1.00 80.25 111 ASP A C 1
ATOM 851 O O . ASP A 1 111 ? 4.008 10.602 2.435 1.00 80.25 111 ASP A O 1
ATOM 855 N N . GLY A 1 112 ? 2.236 11.809 1.780 1.00 67.75 112 GLY A N 1
ATOM 856 C CA . GLY A 1 112 ? 2.916 12.414 0.624 1.00 67.75 112 GLY A CA 1
ATOM 857 C C . GLY A 1 112 ? 3.247 11.438 -0.514 1.00 67.75 112 GLY A C 1
ATOM 858 O O . GLY A 1 112 ? 4.189 11.669 -1.275 1.00 67.75 112 GLY A O 1
ATOM 859 N N . GLY A 1 113 ? 2.495 10.341 -0.622 1.00 65.88 113 GLY A N 1
ATOM 860 C CA . GLY A 1 113 ? 2.791 9.231 -1.521 1.00 65.88 113 GLY A CA 1
ATOM 861 C C . GLY A 1 113 ? 2.542 9.489 -3.012 1.00 65.88 113 GLY A C 1
ATOM 862 O O . GLY A 1 113 ? 1.574 10.119 -3.426 1.00 65.88 113 GLY A O 1
ATOM 863 N N . ASN A 1 114 ? 3.399 8.881 -3.832 1.00 84.94 114 ASN A N 1
ATOM 864 C CA . ASN A 1 114 ? 3.163 8.551 -5.241 1.00 84.94 114 ASN A CA 1
ATOM 865 C C . ASN A 1 114 ? 2.336 7.257 -5.414 1.00 84.94 114 ASN A C 1
ATOM 867 O O . ASN A 1 114 ? 2.302 6.688 -6.502 1.00 84.94 114 ASN A O 1
ATOM 871 N N . ILE A 1 115 ? 1.724 6.776 -4.331 1.00 93.00 115 ILE A N 1
ATOM 872 C CA . ILE A 1 115 ? 0.885 5.581 -4.245 1.00 93.00 115 ILE A CA 1
ATOM 873 C C . ILE A 1 115 ? -0.278 5.872 -3.289 1.00 93.00 115 ILE A C 1
ATOM 875 O O . ILE A 1 115 ? -0.197 6.808 -2.494 1.00 93.00 115 ILE A O 1
ATOM 879 N N . ASP A 1 116 ? -1.324 5.050 -3.338 1.00 95.25 116 ASP A N 1
ATOM 880 C CA . ASP A 1 116 ? -2.468 5.161 -2.426 1.00 95.25 116 ASP A CA 1
ATOM 881 C C . ASP A 1 116 ? -2.049 5.061 -0.953 1.00 95.25 116 ASP A C 1
ATOM 883 O O . ASP A 1 116 ? -1.079 4.374 -0.629 1.00 95.25 116 ASP A O 1
ATOM 887 N N . THR A 1 117 ? -2.812 5.679 -0.051 1.00 97.44 117 THR A N 1
ATOM 888 C CA . THR A 1 117 ? -2.667 5.462 1.398 1.00 97.44 117 THR A CA 1
ATOM 889 C C . THR A 1 117 ? -3.204 4.083 1.805 1.00 97.44 117 THR A C 1
ATOM 891 O O . THR A 1 117 ? -3.832 3.387 1.004 1.00 97.44 117 THR A O 1
ATOM 894 N N . PHE A 1 118 ? -2.985 3.668 3.051 1.00 98.06 118 PHE A N 1
ATOM 895 C CA . PHE A 1 118 ? -3.462 2.414 3.631 1.00 98.06 118 PHE A CA 1
ATOM 896 C C . PHE A 1 118 ? -4.985 2.312 3.516 1.00 98.06 118 PHE A C 1
ATOM 898 O O . PHE A 1 118 ? -5.505 1.352 2.947 1.00 98.06 118 PHE A O 1
ATOM 905 N N . GLY A 1 119 ? -5.698 3.359 3.948 1.00 97.94 119 GLY A N 1
ATOM 906 C CA . GLY A 1 119 ? -7.154 3.430 3.842 1.00 97.94 119 GLY A CA 1
ATOM 907 C C . GLY A 1 119 ? -7.637 3.384 2.393 1.00 97.94 119 GLY A C 1
ATOM 908 O O . GLY A 1 119 ? -8.551 2.628 2.069 1.00 97.94 119 GLY A O 1
ATOM 909 N N . GLN A 1 120 ? -6.982 4.121 1.489 1.00 97.69 120 GLN A N 1
ATOM 910 C CA . GLN A 1 120 ? -7.378 4.132 0.078 1.00 97.69 120 GLN A CA 1
ATOM 911 C C . GLN A 1 120 ? -7.072 2.825 -0.652 1.00 97.69 120 GLN A C 1
ATOM 913 O O . GLN A 1 120 ? -7.836 2.427 -1.529 1.00 97.69 120 GLN A O 1
ATOM 918 N N . THR A 1 121 ? -6.005 2.128 -0.263 1.00 97.50 121 THR A N 1
ATOM 919 C CA . THR A 1 121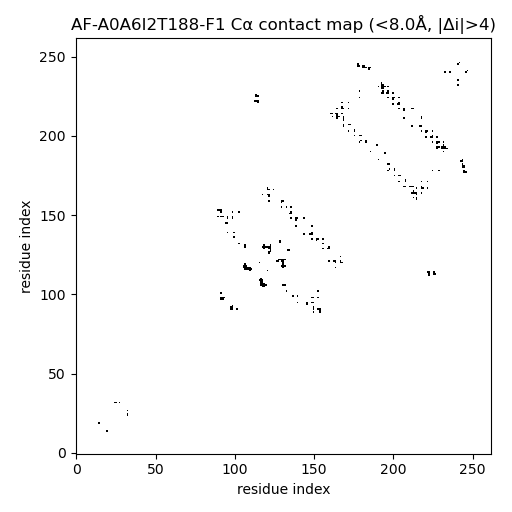 ? -5.691 0.791 -0.779 1.00 97.50 121 THR A CA 1
ATOM 920 C C . THR A 1 121 ? -6.837 -0.167 -0.458 1.00 97.50 121 THR A C 1
ATOM 922 O O . THR A 1 121 ? -7.371 -0.803 -1.362 1.00 97.50 121 THR A O 1
ATOM 925 N N . LEU A 1 122 ? -7.287 -0.200 0.800 1.00 98.62 122 LEU A N 1
ATOM 926 C CA . LEU A 1 122 ? -8.425 -1.023 1.224 1.00 98.62 122 LEU A CA 1
ATOM 927 C C . LEU A 1 122 ? -9.715 -0.642 0.483 1.00 98.62 122 LEU A C 1
ATOM 929 O O . LEU A 1 122 ? -10.393 -1.507 -0.069 1.00 98.62 122 LEU A O 1
ATOM 933 N N . ILE A 1 123 ? -10.026 0.656 0.390 1.00 98.31 123 ILE A N 1
ATOM 934 C CA . ILE A 1 123 ? -11.233 1.147 -0.295 1.00 98.31 123 ILE A CA 1
ATOM 935 C C . ILE A 1 123 ? -11.235 0.761 -1.778 1.00 98.31 123 ILE A C 1
ATOM 937 O O . ILE A 1 123 ? -12.254 0.285 -2.280 1.00 98.31 123 ILE A O 1
ATOM 941 N N . ARG A 1 124 ? -10.115 0.944 -2.490 1.00 97.25 124 ARG A N 1
ATOM 942 C CA . ARG A 1 124 ? -10.010 0.616 -3.921 1.00 97.25 124 ARG A CA 1
ATOM 943 C C . ARG A 1 124 ? -10.219 -0.874 -4.188 1.00 97.25 124 ARG A C 1
ATOM 945 O O . ARG A 1 124 ? -10.753 -1.222 -5.239 1.00 97.25 124 ARG A O 1
ATOM 952 N N . HIS A 1 125 ? -9.830 -1.729 -3.247 1.00 97.50 125 HIS A N 1
ATOM 953 C CA . HIS A 1 125 ? -10.020 -3.179 -3.330 1.00 97.50 125 HIS A CA 1
ATOM 954 C C . HIS A 1 125 ? -11.358 -3.668 -2.746 1.00 97.50 125 HIS A C 1
ATOM 956 O O . HIS A 1 125 ? -11.646 -4.861 -2.785 1.00 97.50 125 HIS A O 1
ATOM 962 N N . GLY A 1 126 ? -12.224 -2.754 -2.297 1.00 97.75 126 GLY A N 1
ATOM 963 C CA . GLY A 1 126 ? -13.605 -3.042 -1.898 1.00 97.7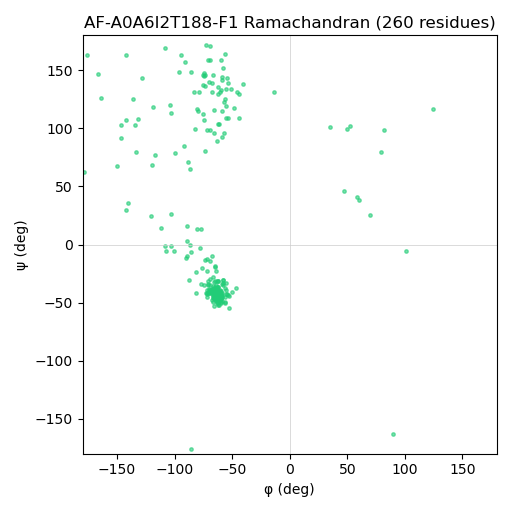5 126 GLY A CA 1
ATOM 964 C C . GLY A 1 126 ? -13.847 -3.138 -0.390 1.00 97.75 126 GLY A C 1
ATOM 965 O O . GLY A 1 126 ? -15.005 -3.183 0.024 1.00 97.75 126 GLY A O 1
ATOM 966 N N . ASP A 1 127 ? -12.807 -3.080 0.442 1.00 98.25 127 ASP A N 1
ATOM 967 C CA . ASP A 1 127 ? -12.917 -3.109 1.906 1.00 98.25 127 ASP A CA 1
ATOM 968 C C . ASP A 1 127 ? -13.146 -1.708 2.480 1.00 98.25 127 ASP A C 1
ATOM 970 O O . ASP A 1 127 ? -12.320 -1.132 3.196 1.00 98.25 127 ASP A O 1
ATOM 974 N N . LYS A 1 128 ? -14.299 -1.126 2.147 1.00 98.19 128 LYS A N 1
ATOM 975 C CA . LYS A 1 128 ? -14.625 0.246 2.543 1.00 98.19 128 LYS A CA 1
ATOM 976 C C . LYS A 1 128 ? -14.663 0.434 4.062 1.00 98.19 128 LYS A C 1
ATOM 978 O O . LYS A 1 128 ? -14.215 1.476 4.535 1.00 98.19 128 LYS A O 1
ATOM 983 N N . ASP A 1 129 ? -15.180 -0.531 4.814 1.00 98.06 129 ASP A N 1
ATOM 984 C CA . ASP A 1 129 ? -15.319 -0.390 6.268 1.00 98.06 129 ASP A CA 1
ATOM 985 C C . ASP A 1 129 ? -13.966 -0.449 6.981 1.00 98.06 129 ASP A C 1
ATOM 987 O O . ASP A 1 129 ? -13.695 0.378 7.852 1.00 98.06 129 ASP A O 1
ATOM 991 N N . LEU A 1 130 ? -13.061 -1.324 6.529 1.00 98.44 130 LEU A N 1
ATOM 992 C CA . LEU A 1 130 ? -11.682 -1.356 7.025 1.00 98.44 130 LEU A CA 1
ATOM 993 C C . LEU A 1 130 ? -10.919 -0.092 6.634 1.00 98.44 130 LEU A C 1
ATOM 995 O O . LEU A 1 130 ? -10.234 0.495 7.470 1.00 98.44 130 LEU A O 1
ATOM 999 N N . GLY A 1 131 ? -11.066 0.365 5.388 1.00 98.25 131 GLY A N 1
ATOM 1000 C CA . GLY A 1 131 ? -10.392 1.566 4.899 1.00 98.25 131 GLY A CA 1
ATOM 1001 C C . GLY A 1 131 ? -10.901 2.876 5.508 1.00 98.25 131 GLY A C 1
ATOM 1002 O O . GLY A 1 131 ? -10.225 3.894 5.390 1.00 98.25 131 GLY A O 1
ATOM 1003 N N . ASN A 1 132 ? -12.054 2.858 6.183 1.00 98.31 132 ASN A N 1
ATOM 1004 C CA . ASN A 1 132 ? -12.555 3.982 6.978 1.00 98.31 132 ASN A CA 1
ATOM 1005 C C . ASN A 1 132 ? -12.461 3.745 8.490 1.00 98.31 132 ASN A C 1
ATOM 1007 O O . ASN A 1 132 ? -12.771 4.665 9.238 1.00 98.31 132 ASN A O 1
ATOM 1011 N N . ALA A 1 133 ? -12.057 2.551 8.937 1.00 98.44 133 ALA A N 1
ATOM 1012 C CA . ALA A 1 133 ? -12.134 2.115 10.331 1.00 98.44 133 ALA A CA 1
ATOM 1013 C C . ALA A 1 133 ? -13.512 2.406 10.967 1.00 98.44 133 ALA A C 1
ATOM 1015 O O . ALA A 1 133 ? -13.591 2.956 12.069 1.00 98.44 133 ALA A O 1
ATOM 1016 N N . THR A 1 134 ? -14.595 2.086 10.243 1.00 98.12 134 THR A N 1
ATOM 1017 C CA . THR A 1 134 ? -15.970 2.509 10.572 1.00 98.12 134 THR A CA 1
ATOM 1018 C C . THR A 1 134 ? -16.347 2.160 12.013 1.00 98.12 134 THR A C 1
ATOM 1020 O O . THR A 1 134 ? -16.671 3.054 12.792 1.00 98.12 134 THR A O 1
ATOM 1023 N N . ASP A 1 135 ? -16.218 0.890 12.404 1.00 97.25 135 ASP A N 1
ATOM 1024 C CA . ASP A 1 135 ? -16.629 0.422 13.735 1.00 97.25 135 ASP A CA 1
ATOM 1025 C C . ASP A 1 135 ? -15.828 1.077 14.870 1.00 97.25 135 ASP A C 1
ATOM 1027 O O . ASP A 1 135 ? -16.381 1.411 15.924 1.00 97.25 135 ASP A O 1
ATOM 1031 N N . LEU A 1 136 ? -14.533 1.318 14.638 1.00 98.44 136 LEU A N 1
ATOM 1032 C CA . LEU A 1 136 ? -13.652 1.988 15.588 1.00 98.44 136 LEU A CA 1
ATOM 1033 C C . LEU A 1 136 ? -14.080 3.445 15.803 1.00 98.44 136 LEU A C 1
ATOM 1035 O O . LEU A 1 136 ? -14.282 3.870 16.945 1.00 98.44 136 LEU A O 1
ATOM 1039 N N . PHE A 1 137 ? -14.241 4.223 14.728 1.00 98.38 137 PHE A N 1
ATOM 1040 C CA . PHE A 1 137 ? -14.635 5.628 14.858 1.00 98.38 137 PHE A CA 1
ATOM 1041 C C . PHE A 1 137 ? -16.077 5.798 15.333 1.00 98.38 137 PHE A C 1
ATOM 1043 O O . PHE A 1 137 ? -16.353 6.748 16.068 1.00 98.38 137 PHE A O 1
ATOM 1050 N N . ASP A 1 138 ? -16.970 4.864 15.012 1.00 98.50 138 ASP A N 1
ATOM 1051 C CA . ASP A 1 138 ? -18.330 4.847 15.540 1.00 98.50 138 ASP A CA 1
ATOM 1052 C C . ASP A 1 138 ? -18.343 4.599 17.055 1.00 98.50 138 ASP A C 1
ATOM 1054 O O . ASP A 1 138 ? -19.060 5.285 17.789 1.00 98.50 138 ASP A O 1
ATOM 1058 N N . ALA A 1 139 ? -17.531 3.664 17.559 1.00 98.06 139 ALA A N 1
ATOM 1059 C CA . ALA A 1 139 ? -17.379 3.436 18.997 1.00 98.06 139 ALA A CA 1
ATOM 1060 C C . ALA A 1 139 ? -16.796 4.661 19.721 1.00 98.06 139 ALA A C 1
ATOM 1062 O O . ALA A 1 139 ? -17.279 5.044 20.789 1.00 98.06 139 ALA A O 1
ATOM 1063 N N . ILE A 1 140 ? -15.811 5.328 19.112 1.00 96.38 140 ILE A N 1
ATOM 1064 C CA . ILE A 1 140 ? -15.250 6.584 19.628 1.00 96.38 140 ILE A CA 1
ATOM 1065 C C . ILE A 1 140 ? -16.320 7.685 19.652 1.00 96.38 140 ILE A C 1
ATOM 1067 O O . ILE A 1 140 ? -16.466 8.379 20.658 1.00 96.38 140 ILE A O 1
ATOM 1071 N N . GLY A 1 141 ? -17.115 7.823 18.587 1.00 97.12 141 GLY A N 1
ATOM 1072 C CA . GLY A 1 141 ? -18.201 8.804 18.496 1.00 97.12 141 GLY A CA 1
ATOM 1073 C C . GLY A 1 141 ? -19.315 8.582 19.525 1.00 97.12 141 GLY A C 1
ATOM 1074 O O . GLY A 1 141 ? -19.896 9.546 20.025 1.00 97.12 141 GLY A O 1
ATOM 1075 N N . ARG A 1 142 ? -19.571 7.322 19.902 1.00 98.06 142 ARG A N 1
ATOM 1076 C CA . ARG A 1 142 ? -20.478 6.946 21.002 1.00 98.06 142 ARG A CA 1
ATOM 1077 C C . ARG A 1 142 ? -19.874 7.115 22.397 1.00 98.06 142 ARG A C 1
ATOM 1079 O O . ARG A 1 142 ? -20.588 6.907 23.374 1.00 98.06 142 ARG A O 1
ATOM 1086 N N . GLN A 1 143 ? -18.604 7.509 22.497 1.00 97.12 143 GLN A N 1
ATOM 1087 C CA . GLN A 1 143 ? -17.874 7.640 23.761 1.00 97.12 143 GLN A CA 1
ATOM 1088 C C . GLN A 1 143 ? -17.832 6.320 24.548 1.00 97.12 143 GLN A C 1
ATOM 1090 O O . GLN A 1 143 ? -18.001 6.294 25.769 1.00 97.12 143 GLN A O 1
ATOM 1095 N N . GLU A 1 144 ? -17.625 5.206 23.841 1.00 97.19 144 GLU A N 1
ATOM 1096 C CA . GLU A 1 144 ? -17.401 3.909 24.476 1.00 97.19 144 GLU A CA 1
ATOM 1097 C C . GLU A 1 144 ? -16.161 3.944 25.381 1.00 97.19 144 GLU A C 1
ATOM 1099 O O . GLU A 1 144 ? -15.261 4.775 25.240 1.00 97.19 144 GLU A O 1
ATOM 1104 N N . LYS A 1 145 ? -16.096 3.003 26.326 1.00 96.38 145 LYS A N 1
ATOM 1105 C CA . LYS A 1 145 ? -14.948 2.892 27.235 1.00 96.38 145 LYS A CA 1
ATOM 1106 C C . LYS A 1 145 ? -13.658 2.668 26.448 1.00 96.38 145 LYS A C 1
ATOM 1108 O O . LYS A 1 145 ? -13.638 1.892 25.495 1.00 96.38 145 LYS A O 1
ATOM 1113 N N . GLU A 1 146 ? -12.563 3.244 26.936 1.00 96.50 146 GLU A N 1
ATOM 1114 C CA . GLU A 1 146 ? -11.227 3.112 26.340 1.00 96.50 146 GLU A CA 1
ATOM 1115 C C . GLU A 1 146 ? -10.831 1.653 26.065 1.00 96.50 146 GLU A C 1
ATOM 1117 O O . GLU A 1 146 ? -10.307 1.348 25.001 1.00 96.50 146 GLU A O 1
ATOM 1122 N N . SER A 1 147 ? -11.148 0.726 26.976 1.00 95.75 147 SER A N 1
ATOM 1123 C CA . SER A 1 147 ? -10.879 -0.705 26.784 1.00 95.75 147 SER A CA 1
ATOM 1124 C C . SER A 1 147 ? -11.620 -1.306 25.585 1.00 95.75 147 SER A C 1
ATOM 1126 O O . SER A 1 147 ? -11.071 -2.160 24.899 1.00 95.75 147 SER A O 1
ATOM 1128 N N . THR A 1 148 ? -12.857 -0.867 25.332 1.00 97.00 148 THR A N 1
ATOM 1129 C CA . THR A 1 148 ? -13.663 -1.310 24.185 1.00 97.00 148 THR A CA 1
ATOM 1130 C C . THR A 1 148 ? -13.103 -0.733 22.891 1.00 97.00 148 THR A C 1
ATOM 1132 O O . THR A 1 148 ? -12.936 -1.458 21.918 1.00 97.00 148 THR A O 1
ATOM 1135 N N . VAL A 1 149 ? -12.773 0.561 22.894 1.00 98.06 149 VAL A N 1
ATOM 1136 C CA . VAL A 1 149 ? -12.168 1.248 21.744 1.00 98.06 149 VAL A CA 1
ATOM 1137 C C . VAL A 1 149 ? -10.823 0.618 21.379 1.00 98.06 149 VAL A C 1
ATOM 1139 O O . VAL A 1 149 ? -10.566 0.380 20.205 1.00 98.06 149 VAL A O 1
ATOM 1142 N N . ARG A 1 150 ? -9.989 0.292 22.373 1.00 98.12 150 ARG A N 1
ATOM 1143 C CA . ARG A 1 150 ? -8.707 -0.389 22.162 1.00 98.12 150 ARG A CA 1
ATOM 1144 C C . ARG A 1 150 ? -8.880 -1.771 21.546 1.00 98.12 150 ARG A C 1
ATOM 1146 O O . ARG A 1 150 ? -8.231 -2.052 20.551 1.00 98.12 150 ARG A O 1
ATOM 1153 N N . ALA A 1 151 ? -9.787 -2.587 22.085 1.00 97.25 151 ALA A N 1
ATOM 1154 C CA . ALA A 1 151 ? -10.055 -3.915 21.537 1.00 97.25 151 ALA A CA 1
ATOM 1155 C C . ALA A 1 151 ? -10.518 -3.850 20.069 1.00 97.25 151 ALA A C 1
ATOM 1157 O O . ALA A 1 151 ? -10.033 -4.616 19.243 1.00 97.25 151 ALA A O 1
ATOM 1158 N N . LEU A 1 152 ? -11.392 -2.892 19.735 1.00 98.19 152 LEU A N 1
ATOM 1159 C CA . LEU A 1 152 ? -11.817 -2.656 18.352 1.00 98.19 152 LEU A CA 1
ATOM 1160 C C . LEU A 1 152 ? -10.667 -2.178 17.460 1.00 98.19 152 LEU A C 1
ATOM 1162 O O . LEU A 1 152 ? -10.616 -2.553 16.295 1.00 98.19 152 LEU A O 1
ATOM 1166 N N . ALA A 1 153 ? -9.754 -1.354 17.978 1.00 98.38 153 ALA A N 1
ATOM 1167 C CA . ALA A 1 153 ? -8.593 -0.896 17.222 1.00 98.38 153 ALA A CA 1
ATOM 1168 C C . ALA A 1 153 ? -7.614 -2.039 16.924 1.00 98.38 153 ALA A C 1
ATOM 1170 O O . ALA A 1 153 ? -7.144 -2.145 15.793 1.00 98.38 153 ALA A O 1
ATOM 1171 N N . ASP A 1 154 ? -7.352 -2.906 17.906 1.00 97.81 154 ASP A N 1
ATOM 1172 C CA . ASP A 1 154 ? -6.502 -4.088 17.740 1.00 97.81 154 ASP A CA 1
ATOM 1173 C C . ASP A 1 154 ? -7.092 -5.053 16.696 1.00 97.81 154 ASP A C 1
ATOM 1175 O O . ASP A 1 154 ? -6.385 -5.492 15.788 1.00 97.81 154 ASP A O 1
ATOM 1179 N N . GLU A 1 155 ? -8.398 -5.337 16.781 1.00 97.75 155 GLU A N 1
ATOM 1180 C CA . GLU A 1 155 ? -9.111 -6.193 15.824 1.00 97.75 155 GLU A CA 1
ATOM 1181 C C . GLU A 1 155 ? -9.111 -5.592 14.411 1.00 97.75 155 GLU A C 1
ATOM 1183 O O . GLU A 1 155 ? -8.705 -6.255 13.452 1.00 97.75 155 GLU A O 1
ATOM 1188 N N . TRP A 1 156 ? -9.493 -4.316 14.292 1.00 98.56 156 TRP A N 1
ATOM 1189 C CA . TRP A 1 156 ? -9.496 -3.592 13.022 1.00 98.56 156 TRP A CA 1
ATOM 1190 C C . TRP A 1 156 ? -8.116 -3.604 12.366 1.00 98.56 156 TRP A C 1
ATOM 1192 O O . TRP A 1 156 ? -8.005 -3.912 11.180 1.00 98.56 156 TRP A O 1
ATOM 1202 N N . TYR A 1 157 ? -7.065 -3.267 13.115 1.00 98.38 157 TYR A N 1
ATOM 1203 C CA . TYR A 1 157 ? -5.730 -3.137 12.547 1.00 98.38 157 TYR A CA 1
ATOM 1204 C C . TYR A 1 157 ? -5.162 -4.485 12.113 1.00 98.38 157 TYR A C 1
ATOM 1206 O O . TYR A 1 157 ? -4.584 -4.566 11.032 1.00 98.38 157 TYR A O 1
ATOM 1214 N N . ALA A 1 158 ? -5.377 -5.548 12.892 1.00 97.56 158 ALA A N 1
ATOM 1215 C CA . ALA A 1 158 ? -4.943 -6.890 12.519 1.00 97.56 158 ALA A CA 1
ATOM 1216 C C . ALA A 1 158 ? -5.585 -7.355 11.198 1.00 97.56 158 ALA A C 1
ATOM 1218 O O . ALA A 1 158 ? -4.882 -7.843 10.307 1.00 97.56 158 ALA A O 1
ATOM 1219 N N . GLU A 1 159 ? -6.900 -7.162 11.034 1.00 98.19 159 GLU A N 1
ATOM 1220 C CA . GLU A 1 159 ? -7.587 -7.514 9.786 1.00 98.19 159 GLU A CA 1
ATOM 1221 C C . GLU A 1 159 ? -7.133 -6.620 8.624 1.00 98.19 159 GLU A C 1
ATOM 1223 O O . GLU A 1 159 ? -6.760 -7.112 7.553 1.00 98.19 159 GLU A O 1
ATOM 1228 N N . ALA A 1 160 ? -7.133 -5.304 8.837 1.00 98.44 160 ALA A N 1
ATOM 1229 C CA . ALA A 1 160 ? -6.808 -4.331 7.807 1.00 98.44 160 ALA A CA 1
ATOM 1230 C C . ALA A 1 160 ? -5.366 -4.486 7.307 1.00 98.44 160 ALA A C 1
ATOM 1232 O O . ALA A 1 160 ? -5.136 -4.415 6.100 1.00 98.44 160 ALA A O 1
ATOM 1233 N N . LEU A 1 161 ? -4.401 -4.741 8.199 1.00 98.50 161 LEU A N 1
ATOM 1234 C CA . LEU A 1 161 ? -2.990 -4.904 7.846 1.00 98.50 161 LEU A CA 1
ATOM 1235 C C . LEU A 1 161 ? -2.780 -6.129 6.955 1.00 98.50 161 LEU A C 1
ATOM 1237 O O . LEU A 1 161 ? -2.114 -6.032 5.923 1.00 98.50 161 LEU A O 1
ATOM 1241 N N . SER A 1 162 ? -3.397 -7.259 7.313 1.00 97.69 162 SER A N 1
ATOM 1242 C CA . SER A 1 162 ? -3.302 -8.493 6.531 1.00 97.69 162 SER A CA 1
ATOM 1243 C C . SER A 1 162 ? -3.860 -8.310 5.115 1.00 97.69 162 SER A C 1
ATOM 1245 O O . SER A 1 162 ?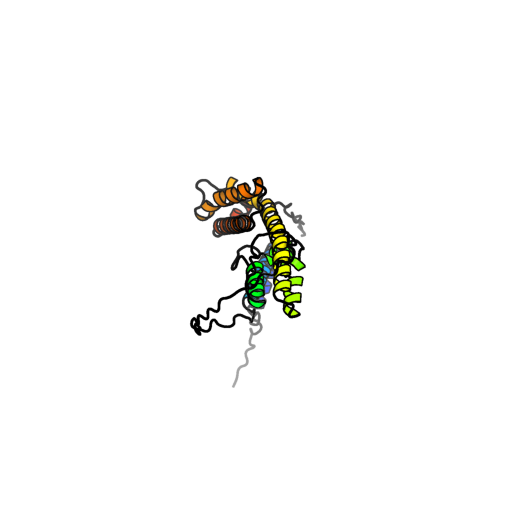 -3.193 -8.649 4.133 1.00 97.69 162 SER A O 1
ATOM 1247 N N . LYS A 1 163 ? -5.047 -7.702 4.983 1.00 98.56 163 LYS A N 1
ATOM 1248 C CA . LYS A 1 163 ? -5.648 -7.440 3.667 1.00 98.56 163 LYS A CA 1
ATOM 1249 C C . LYS A 1 163 ? -4.855 -6.419 2.858 1.00 98.56 163 LYS A C 1
ATOM 1251 O O . LYS A 1 163 ? -4.567 -6.658 1.686 1.00 98.56 163 LYS A O 1
ATOM 1256 N N . ALA A 1 164 ? -4.442 -5.314 3.479 1.00 98.38 164 ALA A N 1
ATOM 1257 C CA . ALA A 1 164 ? -3.656 -4.280 2.815 1.00 98.38 164 ALA A CA 1
ATOM 1258 C C . ALA A 1 164 ? -2.323 -4.829 2.284 1.00 98.38 164 ALA A C 1
ATOM 1260 O O . ALA A 1 164 ? -1.936 -4.497 1.163 1.00 98.38 164 ALA A O 1
ATOM 1261 N N . ALA A 1 165 ? -1.641 -5.705 3.031 1.00 98.50 165 ALA A N 1
ATOM 1262 C CA . ALA A 1 165 ? -0.439 -6.384 2.552 1.00 98.50 165 ALA A CA 1
ATOM 1263 C C . ALA A 1 165 ? -0.722 -7.241 1.309 1.00 98.50 165 ALA A C 1
ATOM 1265 O O . ALA A 1 165 ? -0.027 -7.107 0.300 1.00 98.50 165 ALA A O 1
ATOM 1266 N N . GLY A 1 166 ? -1.787 -8.050 1.332 1.00 98.44 166 GLY A N 1
ATOM 1267 C CA . GLY A 1 166 ? -2.219 -8.830 0.168 1.00 98.44 166 GLY A CA 1
ATOM 1268 C C . GLY A 1 166 ? -2.475 -7.956 -1.065 1.00 98.44 166 GLY A C 1
ATOM 1269 O O . GLY A 1 166 ? -1.968 -8.238 -2.151 1.00 98.44 166 GLY A O 1
ATOM 1270 N N . TYR A 1 167 ? -3.166 -6.831 -0.886 1.00 98.56 167 TYR A N 1
ATOM 1271 C CA . TYR A 1 167 ? -3.447 -5.883 -1.964 1.00 98.56 167 TYR A CA 1
ATOM 1272 C C . TYR A 1 167 ? -2.202 -5.206 -2.529 1.00 98.56 167 TYR A C 1
ATOM 1274 O O . TYR A 1 167 ? -2.085 -5.058 -3.746 1.00 98.56 167 TYR A O 1
ATOM 1282 N N . ARG A 1 168 ? -1.231 -4.847 -1.684 1.00 98.19 168 ARG A N 1
ATOM 1283 C CA . ARG A 1 168 ? 0.060 -4.312 -2.142 1.00 98.19 168 ARG A CA 1
ATOM 1284 C C . ARG A 1 168 ? 0.848 -5.330 -2.953 1.00 98.19 168 ARG A C 1
ATOM 1286 O O . ARG A 1 168 ? 1.441 -4.984 -3.976 1.00 98.19 168 ARG A O 1
ATOM 1293 N N . LEU A 1 169 ? 0.854 -6.582 -2.507 1.00 98.62 169 LEU A N 1
ATOM 1294 C CA . LEU A 1 169 ? 1.492 -7.675 -3.225 1.00 98.62 169 LEU A CA 1
ATOM 1295 C C . LEU A 1 169 ? 0.853 -7.871 -4.608 1.00 98.62 169 LEU A C 1
ATOM 1297 O O . LEU A 1 169 ? 1.570 -8.030 -5.597 1.00 98.62 169 LEU A O 1
ATOM 1301 N N . ASP A 1 170 ? -0.474 -7.823 -4.698 1.00 98.12 170 ASP A N 1
ATOM 1302 C CA . ASP A 1 170 ? -1.192 -7.978 -5.964 1.00 98.12 170 ASP A CA 1
ATOM 1303 C C . ASP A 1 170 ? -1.010 -6.776 -6.905 1.00 98.12 170 ASP A C 1
ATOM 1305 O O . ASP A 1 170 ? -0.786 -6.961 -8.106 1.00 98.12 170 ASP A O 1
ATOM 1309 N N . ASP A 1 171 ? -0.990 -5.551 -6.375 1.00 96.31 171 ASP A N 1
ATOM 1310 C CA . ASP A 1 171 ? -0.646 -4.349 -7.143 1.00 96.31 171 ASP A CA 1
ATOM 1311 C C . ASP A 1 171 ? 0.780 -4.451 -7.731 1.00 96.31 171 ASP A C 1
ATOM 1313 O O . ASP A 1 171 ? 1.012 -4.109 -8.899 1.00 96.31 171 ASP A O 1
ATOM 1317 N N . LEU A 1 172 ? 1.747 -4.961 -6.957 1.00 97.62 172 LEU A N 1
ATOM 1318 C CA . LEU A 1 172 ? 3.107 -5.215 -7.439 1.00 97.62 172 LEU A CA 1
ATOM 1319 C C . LEU A 1 172 ? 3.138 -6.309 -8.511 1.00 97.62 172 LEU A C 1
ATOM 1321 O O . LEU A 1 172 ? 3.741 -6.091 -9.558 1.00 97.62 172 LEU A O 1
ATOM 1325 N N . LYS A 1 173 ? 2.456 -7.445 -8.314 1.00 97.75 173 LYS A N 1
ATOM 1326 C CA . LYS A 1 173 ? 2.348 -8.508 -9.337 1.00 97.75 173 LYS A CA 1
ATOM 1327 C C . LYS A 1 173 ? 1.799 -7.978 -10.661 1.00 97.75 173 LYS A C 1
ATOM 1329 O O . LYS A 1 173 ? 2.263 -8.390 -11.720 1.00 97.75 173 LYS A O 1
ATOM 1334 N N . SER A 1 174 ? 0.823 -7.074 -10.597 1.00 95.12 174 SER A N 1
ATOM 1335 C CA . SER A 1 174 ? 0.181 -6.481 -11.772 1.00 95.12 174 SER A CA 1
ATOM 1336 C C . SER A 1 174 ? 1.086 -5.479 -12.501 1.00 95.12 174 SER A C 1
ATOM 1338 O O . SER A 1 174 ? 1.152 -5.462 -13.731 1.00 95.12 174 SER A O 1
ATOM 1340 N N . SER A 1 175 ? 1.813 -4.643 -11.755 1.00 91.62 175 SER A N 1
ATOM 1341 C CA . SER A 1 175 ? 2.622 -3.553 -12.320 1.00 91.62 175 SER A CA 1
ATOM 1342 C C . SER A 1 175 ? 4.041 -3.963 -12.723 1.00 91.62 175 SER A C 1
ATOM 1344 O O . SER A 1 175 ? 4.593 -3.411 -13.679 1.00 91.62 175 SER A O 1
ATOM 1346 N N . LEU A 1 176 ? 4.629 -4.944 -12.036 1.00 95.62 176 LEU A N 1
ATOM 1347 C CA . LEU A 1 176 ? 6.020 -5.357 -12.210 1.00 95.62 176 LEU A CA 1
ATOM 1348 C C . LEU A 1 176 ? 6.377 -5.820 -13.635 1.00 95.62 176 LEU A C 1
ATOM 1350 O O . LEU A 1 176 ? 7.407 -5.357 -14.128 1.00 95.62 176 LEU A O 1
ATOM 1354 N N . PRO A 1 177 ? 5.566 -6.637 -14.344 1.00 94.75 177 PRO A N 1
ATOM 1355 C CA . PRO A 1 177 ? 5.927 -7.106 -15.683 1.00 94.75 177 PRO A CA 1
ATOM 1356 C C . PRO A 1 177 ? 6.221 -5.965 -16.664 1.00 94.75 177 PRO A C 1
ATOM 1358 O O . PRO A 1 177 ? 7.153 -6.049 -17.460 1.00 94.75 177 PRO A O 1
ATOM 1361 N N . LYS A 1 178 ? 5.475 -4.856 -16.571 1.00 91.06 178 LYS A N 1
ATOM 1362 C CA . LYS A 1 178 ? 5.704 -3.674 -17.415 1.00 91.06 178 LYS A CA 1
ATOM 1363 C C . LYS A 1 178 ? 7.030 -2.989 -17.093 1.00 91.06 178 LYS A C 1
ATOM 1365 O O . LYS A 1 178 ? 7.702 -2.510 -18.001 1.00 91.06 178 LYS A O 1
ATOM 1370 N N . ALA A 1 179 ? 7.405 -2.935 -15.817 1.00 94.19 179 ALA A N 1
ATOM 1371 C CA . ALA A 1 179 ? 8.666 -2.340 -15.398 1.00 94.19 179 ALA A CA 1
ATOM 1372 C C . ALA A 1 179 ? 9.870 -3.190 -15.820 1.00 94.19 179 ALA A C 1
ATOM 1374 O O . ALA A 1 179 ? 10.859 -2.644 -16.295 1.00 94.19 179 ALA A O 1
ATOM 1375 N N . GLU A 1 180 ? 9.785 -4.513 -15.689 1.00 95.31 180 GLU A N 1
ATOM 1376 C CA . GLU A 1 180 ? 10.840 -5.432 -16.137 1.00 95.31 180 GLU A CA 1
ATOM 1377 C C . GLU A 1 180 ? 11.027 -5.381 -17.649 1.00 95.31 180 GLU A C 1
ATOM 1379 O O . GLU A 1 180 ? 12.144 -5.257 -18.139 1.00 95.31 180 GLU A O 1
ATOM 1384 N N . HIS A 1 181 ? 9.925 -5.359 -18.393 1.00 93.38 181 HIS A N 1
ATOM 1385 C CA . HIS A 1 181 ? 9.975 -5.213 -19.841 1.00 93.38 181 HIS A CA 1
ATOM 1386 C C . HIS A 1 181 ? 10.599 -3.886 -20.285 1.00 93.38 181 HIS A C 1
ATOM 1388 O O . HIS A 1 181 ? 11.332 -3.838 -21.272 1.00 93.38 181 HIS A O 1
ATOM 1394 N N . ALA A 1 182 ? 10.343 -2.805 -19.545 1.00 92.88 182 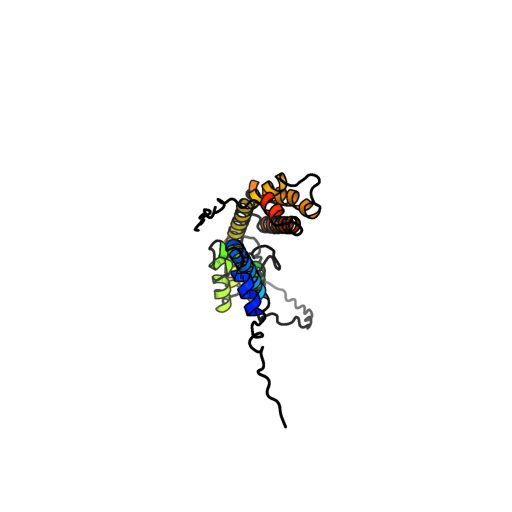ALA A N 1
ATOM 1395 C CA . ALA A 1 182 ? 11.011 -1.533 -19.783 1.00 92.88 182 ALA A CA 1
ATOM 1396 C C . ALA A 1 182 ? 12.518 -1.631 -19.521 1.00 92.88 182 ALA A C 1
ATOM 1398 O O . ALA A 1 182 ? 13.291 -1.106 -20.318 1.00 92.88 182 ALA A O 1
ATOM 1399 N N . VAL A 1 183 ? 12.93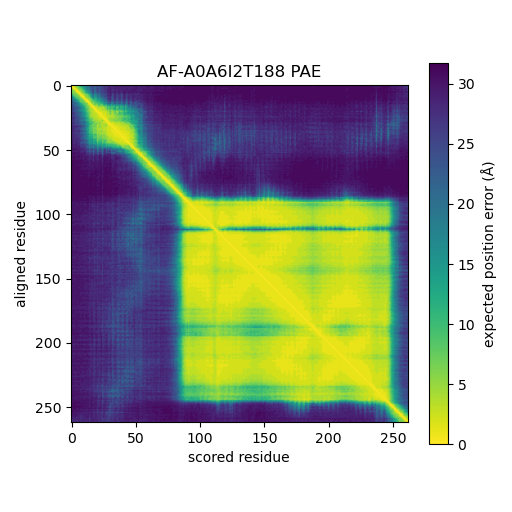7 -2.333 -18.460 1.00 94.44 183 VAL A N 1
ATOM 1400 C CA . VAL A 1 183 ? 14.356 -2.591 -18.154 1.00 94.44 183 VAL A CA 1
ATOM 1401 C C . VAL A 1 183 ? 15.043 -3.327 -19.303 1.00 94.44 183 VAL A C 1
ATOM 1403 O O . VAL A 1 183 ? 16.111 -2.894 -19.728 1.00 94.44 183 VAL A O 1
ATOM 1406 N N . ASP A 1 184 ? 14.412 -4.362 -19.858 1.00 93.44 184 ASP A N 1
ATOM 1407 C CA . ASP A 1 184 ? 14.958 -5.151 -20.973 1.00 93.44 184 ASP A CA 1
ATOM 1408 C C . ASP A 1 184 ? 15.118 -4.346 -22.276 1.00 93.44 184 ASP A C 1
ATOM 1410 O O . ASP A 1 184 ? 15.863 -4.738 -23.175 1.00 93.44 184 ASP A O 1
ATOM 1414 N N . ARG A 1 185 ? 14.415 -3.215 -22.396 1.00 92.31 185 ARG A N 1
ATOM 1415 C CA . ARG A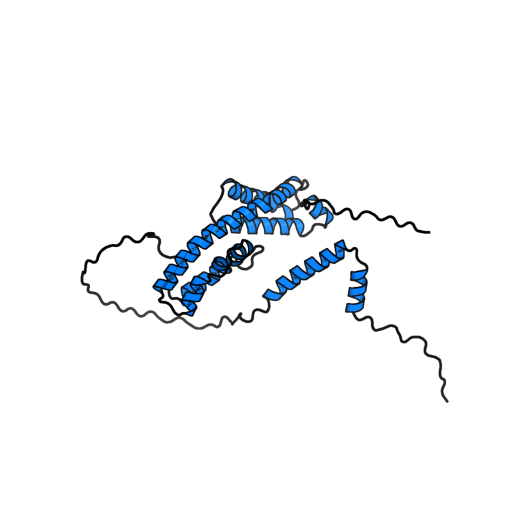 1 185 ? 14.416 -2.340 -23.579 1.00 92.31 185 ARG A CA 1
ATOM 1416 C C . ARG A 1 185 ? 15.253 -1.076 -23.412 1.00 92.31 185 ARG A C 1
ATOM 1418 O O . ARG A 1 185 ? 15.311 -0.272 -24.348 1.00 92.31 185 ARG A O 1
ATOM 1425 N N . LEU A 1 186 ? 15.869 -0.869 -22.249 1.00 90.81 186 LEU A N 1
ATOM 1426 C CA . LEU A 1 186 ? 16.742 0.280 -22.038 1.00 90.81 186 LEU A CA 1
ATOM 1427 C C . LEU A 1 186 ? 17.939 0.211 -23.005 1.00 90.81 186 LEU A C 1
ATOM 1429 O O . LEU A 1 186 ? 18.515 -0.861 -23.195 1.00 90.81 186 LEU A O 1
ATOM 1433 N N . PRO A 1 187 ? 18.310 1.334 -23.645 1.00 87.50 187 PRO A N 1
ATOM 1434 C CA . PRO A 1 187 ? 19.472 1.369 -24.523 1.00 87.50 187 PRO A CA 1
ATOM 1435 C C . PRO A 1 187 ? 20.771 1.233 -23.719 1.00 87.50 187 PRO A C 1
ATOM 1437 O O . PRO A 1 187 ? 20.801 1.547 -22.532 1.00 87.50 187 PRO A O 1
ATOM 1440 N N . ASP A 1 188 ? 21.848 0.819 -24.390 1.00 87.75 188 ASP A N 1
ATOM 1441 C CA . ASP A 1 188 ? 23.209 0.816 -23.843 1.00 87.75 188 ASP A CA 1
ATOM 1442 C C . ASP A 1 188 ? 24.012 1.988 -24.451 1.00 87.75 188 ASP A C 1
ATOM 1444 O O . ASP A 1 188 ? 24.134 2.053 -25.682 1.00 87.75 188 ASP A O 1
ATOM 1448 N N . PRO A 1 189 ? 24.530 2.941 -23.648 1.00 88.00 189 PRO A N 1
ATOM 1449 C CA . PRO A 1 189 ? 24.452 3.010 -22.184 1.00 88.00 189 PRO A CA 1
ATOM 1450 C C . PRO A 1 189 ? 23.071 3.426 -21.657 1.00 88.00 189 PRO A C 1
ATOM 1452 O O . PRO A 1 189 ? 22.377 4.248 -22.263 1.00 88.00 189 PRO A O 1
ATOM 1455 N N . THR A 1 190 ? 22.708 2.891 -20.484 1.00 89.38 190 THR A N 1
ATOM 1456 C CA . THR A 1 190 ? 21.455 3.223 -19.792 1.00 89.38 190 THR A CA 1
ATOM 1457 C C . THR A 1 190 ? 21.404 4.718 -19.461 1.00 89.38 190 THR A C 1
ATOM 1459 O O . THR A 1 190 ? 22.357 5.224 -18.867 1.00 89.38 190 THR A O 1
ATOM 1462 N N . PRO A 1 191 ? 20.298 5.427 -19.761 1.00 88.44 191 PRO A N 1
ATOM 1463 C CA . PRO A 1 191 ? 20.135 6.823 -19.368 1.00 88.44 191 PRO A CA 1
ATOM 1464 C C . PRO A 1 191 ? 20.224 7.002 -17.849 1.00 88.44 191 PRO A C 1
ATOM 1466 O O . PRO A 1 191 ? 19.662 6.195 -17.104 1.00 88.44 191 PRO A O 1
ATOM 1469 N N . ASP A 1 192 ? 20.859 8.086 -17.397 1.00 89.06 192 ASP A N 1
ATOM 1470 C CA . ASP A 1 192 ? 21.091 8.366 -15.970 1.00 89.06 192 ASP A CA 1
ATOM 1471 C C . ASP A 1 192 ? 19.796 8.292 -15.139 1.00 89.06 192 ASP A C 1
ATOM 1473 O O . ASP A 1 192 ? 19.751 7.615 -14.107 1.00 89.06 192 ASP A O 1
ATOM 1477 N N . ASP A 1 193 ? 18.710 8.884 -15.648 1.00 90.12 193 ASP A N 1
ATOM 1478 C CA . ASP A 1 193 ? 17.388 8.905 -15.006 1.00 90.12 193 ASP A CA 1
ATOM 1479 C C . ASP A 1 193 ? 16.738 7.508 -14.876 1.00 90.12 193 ASP A C 1
ATOM 1481 O O . ASP A 1 193 ? 15.842 7.301 -14.055 1.00 90.12 193 ASP A O 1
ATOM 1485 N N . CYS A 1 194 ? 17.199 6.523 -15.653 1.00 91.56 194 CYS A N 1
ATOM 1486 C CA . CYS A 1 194 ? 16.684 5.150 -15.669 1.00 91.56 194 CYS A CA 1
ATOM 1487 C C . CYS A 1 194 ? 17.539 4.158 -14.868 1.00 91.56 194 CYS A C 1
ATOM 1489 O O . CYS A 1 194 ? 17.133 3.009 -14.684 1.00 91.56 194 CYS A O 1
ATOM 1491 N N . THR A 1 195 ? 18.696 4.575 -14.347 1.00 89.19 195 THR A N 1
ATOM 1492 C CA . THR A 1 195 ? 19.638 3.692 -13.628 1.00 89.19 195 THR A CA 1
ATOM 1493 C C . THR A 1 195 ? 19.017 2.999 -12.407 1.00 89.19 195 THR A C 1
ATOM 1495 O O . THR A 1 195 ? 19.375 1.867 -12.079 1.00 89.19 195 THR A O 1
ATOM 1498 N N . GLY A 1 196 ? 18.043 3.638 -11.751 1.00 93.81 196 GLY A N 1
ATOM 1499 C CA . GLY A 1 196 ? 17.334 3.077 -10.597 1.00 93.81 196 GLY A CA 1
ATOM 1500 C C . GLY A 1 196 ? 16.280 2.014 -10.934 1.00 93.81 196 GLY A C 1
ATOM 1501 O O . GLY A 1 196 ? 15.928 1.221 -10.059 1.00 93.81 196 GLY A O 1
ATOM 1502 N N . LEU A 1 197 ? 15.793 1.960 -12.181 1.00 95.50 197 LEU A N 1
ATOM 1503 C CA . LEU A 1 197 ? 14.627 1.152 -12.555 1.00 95.50 197 LEU A CA 1
ATOM 1504 C C . LEU A 1 197 ? 14.888 -0.352 -12.426 1.00 95.50 197 LEU A C 1
ATOM 1506 O O . LEU A 1 197 ? 14.094 -1.058 -11.807 1.00 95.50 197 LEU A O 1
ATOM 1510 N N . ALA A 1 198 ? 16.030 -0.834 -12.924 1.00 95.12 198 ALA A N 1
ATOM 1511 C CA . ALA A 1 198 ? 16.395 -2.251 -12.848 1.00 95.12 198 ALA A CA 1
ATOM 1512 C C . ALA A 1 198 ? 16.501 -2.748 -11.397 1.00 95.12 198 ALA A C 1
ATOM 1514 O O . ALA A 1 198 ? 16.041 -3.840 -11.058 1.00 95.12 198 ALA A O 1
ATOM 1515 N N . LYS A 1 199 ? 17.072 -1.922 -10.510 1.00 96.31 199 LYS A N 1
ATOM 1516 C CA . LYS A 1 199 ? 17.183 -2.243 -9.084 1.00 96.31 199 LYS A CA 1
ATOM 1517 C C . LYS A 1 199 ? 15.807 -2.296 -8.420 1.00 96.31 199 LYS A C 1
ATOM 1519 O O . LYS A 1 199 ? 15.537 -3.252 -7.696 1.00 96.31 199 LYS A O 1
ATOM 1524 N N . ALA A 1 200 ? 14.954 -1.306 -8.682 1.00 97.69 200 ALA A N 1
ATOM 1525 C CA . ALA A 1 200 ? 13.607 -1.246 -8.124 1.00 97.69 200 ALA A CA 1
ATOM 1526 C C . ALA A 1 200 ? 12.746 -2.437 -8.577 1.00 97.69 200 ALA A C 1
ATOM 1528 O O . ALA A 1 200 ? 12.120 -3.091 -7.744 1.00 97.69 200 ALA A O 1
ATOM 1529 N N . ALA A 1 201 ? 12.785 -2.775 -9.872 1.00 97.69 201 ALA A N 1
ATOM 1530 C CA . ALA A 1 201 ? 12.083 -3.931 -10.425 1.00 97.69 201 ALA A CA 1
ATOM 1531 C C . ALA A 1 201 ? 12.558 -5.240 -9.775 1.00 97.69 201 ALA A C 1
ATOM 1533 O O . ALA A 1 201 ? 11.744 -6.026 -9.298 1.00 97.69 201 ALA A O 1
ATOM 1534 N N . LYS A 1 202 ? 13.875 -5.442 -9.634 1.00 97.88 202 LYS A N 1
ATOM 1535 C CA . LYS A 1 202 ? 14.431 -6.633 -8.971 1.00 97.88 202 LYS A CA 1
ATOM 1536 C C . LYS A 1 202 ? 14.021 -6.750 -7.497 1.00 97.88 202 LYS A C 1
ATOM 1538 O O . LYS A 1 202 ? 13.749 -7.852 -7.017 1.00 97.88 202 LYS A O 1
ATOM 1543 N N . GLN A 1 203 ? 13.988 -5.634 -6.768 1.00 98.00 203 GLN A N 1
ATOM 1544 C CA . GLN A 1 203 ? 13.528 -5.608 -5.375 1.00 98.00 203 GLN A CA 1
ATOM 1545 C C . GLN A 1 203 ? 12.048 -5.991 -5.270 1.00 98.00 203 GLN A C 1
ATOM 1547 O O . GLN A 1 203 ? 11.708 -6.868 -4.478 1.00 98.00 203 GLN A O 1
ATOM 1552 N N . ALA A 1 204 ? 11.191 -5.401 -6.107 1.00 98.31 204 ALA A N 1
ATOM 1553 C CA . ALA A 1 204 ? 9.777 -5.754 -6.177 1.00 98.31 204 ALA A CA 1
ATOM 1554 C C . ALA A 1 204 ? 9.571 -7.233 -6.553 1.00 98.31 204 ALA A C 1
ATOM 1556 O O . ALA A 1 204 ? 8.817 -7.927 -5.875 1.00 98.31 204 ALA A O 1
ATOM 1557 N N . ARG A 1 205 ? 10.307 -7.748 -7.550 1.00 98.50 205 ARG A N 1
ATOM 1558 C CA . ARG A 1 205 ? 10.287 -9.166 -7.949 1.00 98.50 205 ARG A CA 1
ATOM 1559 C C . ARG A 1 205 ? 10.597 -10.099 -6.785 1.00 98.50 205 ARG A C 1
ATOM 1561 O O . ARG A 1 205 ? 9.900 -11.085 -6.597 1.00 98.50 205 ARG A O 1
ATOM 1568 N N . THR A 1 206 ? 11.590 -9.756 -5.968 1.00 98.62 206 THR A N 1
ATOM 1569 C CA . THR A 1 206 ? 11.988 -10.586 -4.819 1.00 98.62 206 THR A CA 1
ATOM 1570 C C . THR A 1 206 ? 10.855 -10.716 -3.796 1.00 98.62 206 THR A C 1
ATOM 1572 O O . THR A 1 206 ? 10.618 -11.804 -3.280 1.00 98.62 206 THR A O 1
ATOM 1575 N N . LEU A 1 207 ? 10.134 -9.624 -3.519 1.00 98.44 207 LEU A N 1
ATOM 1576 C CA . LEU A 1 207 ? 8.979 -9.640 -2.614 1.00 98.44 207 LEU A CA 1
ATOM 1577 C C . LEU A 1 207 ? 7.787 -10.397 -3.211 1.00 98.44 207 LEU A C 1
ATOM 1579 O O . LEU A 1 207 ? 7.112 -11.133 -2.493 1.00 98.44 207 LEU A O 1
ATOM 1583 N N . VAL A 1 208 ? 7.555 -10.234 -4.517 1.00 98.44 208 VAL A N 1
ATOM 1584 C CA . VAL A 1 208 ? 6.501 -10.941 -5.252 1.00 98.44 208 VAL A CA 1
ATOM 1585 C C . VAL A 1 208 ? 6.732 -12.451 -5.241 1.00 98.44 208 VAL A C 1
ATOM 1587 O O . VAL A 1 208 ? 5.825 -13.197 -4.879 1.00 98.44 208 VAL A O 1
ATOM 1590 N N . ASP A 1 209 ? 7.939 -12.898 -5.587 1.00 98.38 209 ASP A N 1
ATOM 1591 C CA . ASP A 1 209 ? 8.293 -14.320 -5.648 1.00 98.38 209 ASP A CA 1
ATOM 1592 C C . ASP A 1 209 ? 8.262 -14.975 -4.260 1.00 98.38 209 ASP A C 1
ATOM 1594 O O . ASP A 1 209 ? 7.906 -16.145 -4.131 1.00 98.38 209 ASP A O 1
ATOM 1598 N N . ALA A 1 210 ? 8.593 -14.214 -3.212 1.00 98.19 210 ALA A N 1
ATOM 1599 C CA . ALA A 1 210 ? 8.495 -14.669 -1.829 1.00 98.19 210 ALA A CA 1
ATOM 1600 C C . ALA A 1 210 ? 7.048 -14.748 -1.311 1.00 98.19 210 ALA A C 1
ATOM 1602 O O . ALA A 1 210 ? 6.831 -15.319 -0.245 1.00 98.19 210 ALA A O 1
ATOM 1603 N N . GLY A 1 211 ? 6.072 -14.166 -2.019 1.00 97.88 211 GLY A N 1
ATOM 1604 C CA . GLY A 1 211 ? 4.706 -14.030 -1.516 1.00 97.88 211 GLY A CA 1
ATOM 1605 C C . GLY A 1 211 ? 4.642 -13.218 -0.221 1.00 97.88 211 GLY A C 1
ATOM 1606 O O . GLY A 1 211 ? 3.907 -13.591 0.685 1.00 97.88 211 GLY A O 1
ATOM 1607 N N . SER A 1 212 ? 5.457 -12.160 -0.123 1.00 97.94 212 SER A N 1
ATOM 1608 C CA . SER A 1 212 ? 5.612 -11.354 1.094 1.00 97.94 212 SER A CA 1
ATOM 1609 C C . SER A 1 212 ? 4.269 -10.847 1.623 1.00 97.94 212 SER A C 1
ATOM 1611 O O . SER A 1 212 ? 3.449 -10.352 0.856 1.00 97.94 212 SER A O 1
ATOM 1613 N N . ASP A 1 213 ? 4.103 -10.894 2.940 1.00 97.44 213 ASP A N 1
ATOM 1614 C CA . ASP A 1 213 ? 2.993 -10.327 3.716 1.00 97.44 213 ASP A CA 1
ATOM 1615 C C . ASP A 1 213 ? 3.415 -9.088 4.534 1.00 97.44 213 ASP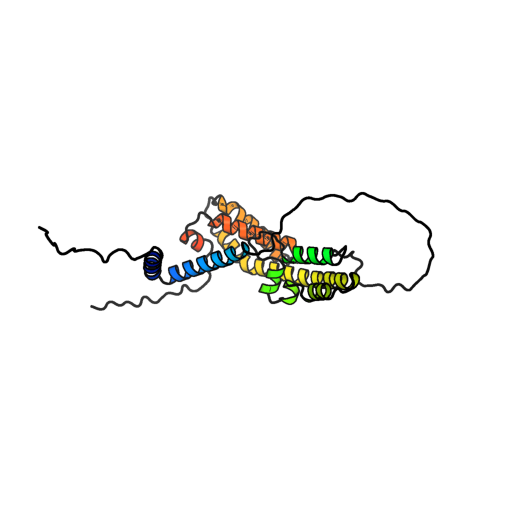 A C 1
ATOM 1617 O O . ASP A 1 213 ? 2.597 -8.447 5.187 1.00 97.44 213 ASP A O 1
ATOM 1621 N N . ASP A 1 214 ? 4.691 -8.705 4.465 1.00 98.12 214 ASP A N 1
ATOM 1622 C CA . ASP A 1 214 ? 5.223 -7.495 5.091 1.00 98.12 214 ASP A CA 1
ATOM 1623 C C . ASP A 1 214 ? 4.737 -6.231 4.356 1.00 98.12 214 ASP A C 1
ATOM 1625 O O . ASP A 1 214 ? 5.278 -5.840 3.312 1.00 98.12 214 ASP A O 1
ATOM 1629 N N . TYR A 1 215 ? 3.694 -5.600 4.904 1.00 97.31 215 TYR A N 1
ATOM 1630 C CA . TYR A 1 215 ? 3.061 -4.407 4.337 1.00 97.31 215 TYR A CA 1
ATOM 1631 C C . TYR A 1 215 ? 4.054 -3.267 4.074 1.00 97.31 215 TYR A C 1
ATOM 1633 O O . TYR A 1 215 ? 4.004 -2.640 3.011 1.00 97.31 215 TYR A O 1
ATOM 1641 N N . ASP A 1 216 ? 4.976 -3.003 5.001 1.00 96.44 216 ASP A N 1
ATOM 1642 C CA . ASP A 1 216 ? 5.903 -1.874 4.904 1.00 96.44 216 ASP A CA 1
ATOM 1643 C C . ASP A 1 216 ? 6.939 -2.094 3.800 1.00 96.44 216 ASP A C 1
ATOM 1645 O O . ASP A 1 216 ? 7.234 -1.177 3.019 1.00 96.44 216 ASP A O 1
ATOM 1649 N N . LYS A 1 217 ? 7.461 -3.320 3.669 1.00 98.06 217 LYS A N 1
ATOM 1650 C CA . LYS A 1 217 ? 8.366 -3.677 2.566 1.00 98.06 217 LYS A CA 1
ATOM 1651 C C . LYS A 1 217 ? 7.669 -3.587 1.217 1.00 98.06 217 LYS A C 1
ATOM 1653 O O . LYS A 1 217 ? 8.253 -3.044 0.276 1.00 98.06 217 LYS A O 1
ATOM 1658 N N . LEU A 1 218 ? 6.439 -4.088 1.114 1.00 98.31 218 LEU A N 1
ATOM 1659 C CA . LEU A 1 218 ? 5.654 -4.026 -0.121 1.00 98.31 218 LEU A CA 1
ATOM 1660 C C . LEU A 1 218 ? 5.350 -2.576 -0.514 1.00 98.31 218 LEU A C 1
ATOM 1662 O O . LEU A 1 218 ? 5.587 -2.179 -1.656 1.00 98.31 218 LEU A O 1
ATOM 1666 N N . THR A 1 219 ? 4.908 -1.766 0.447 1.00 97.25 219 THR A N 1
ATOM 1667 C CA . THR A 1 219 ? 4.643 -0.333 0.267 1.00 97.25 219 THR A CA 1
ATOM 1668 C C . THR A 1 219 ? 5.905 0.396 -0.197 1.00 97.25 219 THR A C 1
ATOM 1670 O O . THR A 1 219 ? 5.882 1.091 -1.214 1.00 97.25 219 THR A O 1
ATOM 1673 N N . SER A 1 220 ? 7.041 0.165 0.467 1.00 96.69 220 SER A N 1
ATOM 1674 C CA . SER A 1 220 ? 8.335 0.761 0.102 1.00 96.69 220 SER A CA 1
ATOM 1675 C C . SER A 1 220 ? 8.795 0.359 -1.302 1.00 96.69 220 SER A C 1
ATOM 1677 O O . SER A 1 220 ? 9.311 1.190 -2.059 1.00 96.69 220 SER A O 1
ATOM 1679 N N . ALA A 1 221 ? 8.601 -0.906 -1.683 1.00 97.44 221 ALA A N 1
ATOM 1680 C CA . ALA A 1 221 ? 8.932 -1.388 -3.018 1.00 97.44 221 ALA A CA 1
ATOM 1681 C C . ALA A 1 221 ? 8.043 -0.743 -4.088 1.00 97.44 221 ALA A C 1
ATOM 1683 O O . ALA A 1 221 ? 8.562 -0.309 -5.116 1.00 97.44 221 ALA A O 1
ATOM 1684 N N . GLN A 1 222 ? 6.740 -0.597 -3.835 1.00 96.69 222 GLN A N 1
ATOM 1685 C CA . GLN A 1 222 ? 5.813 0.061 -4.759 1.00 96.69 222 GLN A CA 1
ATOM 1686 C C . GLN A 1 222 ? 6.136 1.554 -4.930 1.00 96.69 222 GLN A C 1
ATOM 1688 O O . GLN A 1 222 ? 6.169 2.045 -6.062 1.00 96.69 222 GLN A O 1
ATOM 1693 N N . GLN A 1 223 ? 6.449 2.270 -3.842 1.00 96.06 223 GLN A N 1
ATOM 1694 C CA . GLN A 1 223 ? 6.902 3.667 -3.903 1.00 96.06 223 GLN A CA 1
ATOM 1695 C C . GLN A 1 223 ? 8.186 3.805 -4.716 1.00 96.06 223 GLN A C 1
ATOM 1697 O O . GLN A 1 223 ? 8.280 4.678 -5.583 1.00 96.06 223 GLN A O 1
ATOM 1702 N N . THR A 1 224 ? 9.165 2.935 -4.449 1.00 95.94 224 THR A N 1
ATOM 1703 C CA . THR A 1 224 ? 10.466 2.943 -5.127 1.00 95.94 224 THR A CA 1
ATOM 1704 C C . THR A 1 224 ? 10.299 2.661 -6.615 1.00 95.94 224 THR A C 1
ATOM 1706 O O . THR A 1 224 ? 10.801 3.428 -7.432 1.00 95.94 224 THR A O 1
ATOM 1709 N N . LEU A 1 225 ? 9.537 1.624 -6.975 1.00 95.88 225 LEU A N 1
ATOM 1710 C CA . LEU A 1 225 ? 9.261 1.265 -8.364 1.00 95.88 225 LEU A CA 1
ATOM 1711 C C . LEU A 1 225 ? 8.573 2.409 -9.109 1.00 95.88 225 LEU A C 1
ATOM 1713 O O . LEU A 1 225 ? 9.052 2.839 -10.157 1.00 95.88 225 LEU A O 1
ATOM 1717 N N . THR A 1 226 ? 7.506 2.960 -8.529 1.00 94.56 226 THR A N 1
ATOM 1718 C CA . THR A 1 226 ? 6.763 4.079 -9.119 1.00 94.56 226 THR A CA 1
ATOM 1719 C C . THR A 1 226 ? 7.662 5.302 -9.299 1.00 94.56 226 THR A C 1
ATOM 1721 O O . THR A 1 226 ? 7.663 5.925 -10.356 1.00 94.56 226 THR A O 1
ATOM 1724 N N . LYS A 1 227 ? 8.498 5.626 -8.304 1.00 94.69 227 LYS A N 1
ATOM 1725 C CA . LYS A 1 227 ? 9.443 6.747 -8.382 1.00 94.69 227 LYS A CA 1
ATOM 1726 C C . LYS A 1 227 ? 10.501 6.529 -9.463 1.00 94.69 227 LYS A C 1
ATOM 1728 O O . LYS A 1 227 ? 10.813 7.470 -10.186 1.00 94.69 227 LYS A O 1
ATOM 1733 N N . SER A 1 228 ? 11.040 5.318 -9.592 1.00 95.06 228 SER A N 1
ATOM 1734 C CA . SER A 1 228 ? 12.023 4.990 -10.628 1.00 95.06 228 SER A CA 1
ATOM 1735 C C . SER A 1 228 ? 11.430 5.037 -12.035 1.00 95.06 228 SER A C 1
ATOM 1737 O O . SER A 1 228 ? 12.101 5.511 -12.947 1.00 95.06 228 SER A O 1
ATOM 1739 N N . ILE A 1 229 ? 10.175 4.613 -12.216 1.00 93.50 229 ILE A N 1
ATOM 1740 C CA . ILE A 1 229 ? 9.459 4.755 -13.493 1.00 93.50 229 ILE A CA 1
ATOM 1741 C C . ILE A 1 229 ? 9.261 6.238 -13.826 1.00 93.50 229 ILE A C 1
ATOM 1743 O O . ILE A 1 229 ? 9.594 6.671 -14.931 1.00 93.50 229 ILE A O 1
ATOM 1747 N N . SER A 1 230 ? 8.775 7.035 -12.870 1.00 92.62 230 SER A N 1
ATOM 1748 C CA . SER A 1 230 ? 8.579 8.475 -13.072 1.00 92.62 230 SER A CA 1
ATOM 1749 C C . SER A 1 230 ? 9.887 9.200 -13.381 1.00 92.62 230 SER A C 1
ATOM 1751 O O . SER A 1 230 ? 9.908 10.045 -14.267 1.00 92.62 230 SER A O 1
ATOM 1753 N N . ALA A 1 231 ? 10.985 8.856 -12.701 1.00 93.44 231 ALA A N 1
ATOM 1754 C CA . ALA A 1 231 ? 12.303 9.417 -12.993 1.00 93.44 231 ALA A CA 1
ATOM 1755 C C . ALA A 1 231 ? 12.751 9.060 -14.417 1.00 93.44 231 ALA A C 1
ATOM 1757 O O . ALA A 1 231 ? 13.030 9.955 -15.206 1.00 93.44 231 ALA A O 1
ATOM 1758 N N . CYS A 1 232 ? 12.707 7.773 -14.776 1.00 92.62 232 CYS A N 1
ATOM 1759 C CA . CYS A 1 232 ? 13.132 7.295 -16.091 1.00 92.62 232 CYS A CA 1
ATOM 1760 C C . CYS A 1 232 ? 12.349 7.951 -17.239 1.00 92.62 232 CYS A C 1
ATOM 1762 O O . CYS A 1 232 ? 12.907 8.226 -18.296 1.00 92.62 232 CYS A O 1
ATOM 1764 N N . THR A 1 233 ? 11.066 8.249 -17.029 1.00 91.50 233 THR A N 1
ATOM 1765 C CA . THR A 1 233 ? 10.196 8.847 -18.052 1.00 91.50 233 THR A CA 1
ATOM 1766 C C . THR A 1 233 ? 10.180 10.378 -18.055 1.00 91.50 233 THR A C 1
ATOM 1768 O O . THR A 1 233 ? 9.691 10.963 -19.020 1.00 91.50 233 THR A O 1
ATOM 1771 N N . ALA A 1 234 ? 10.737 11.046 -17.036 1.00 90.69 234 ALA A N 1
ATOM 1772 C CA . ALA A 1 234 ? 10.602 12.493 -16.835 1.00 90.69 234 ALA A CA 1
ATOM 1773 C C . ALA A 1 234 ? 11.106 13.341 -18.015 1.00 90.69 234 ALA A C 1
ATOM 1775 O O . ALA A 1 234 ? 10.519 14.377 -18.325 1.00 90.69 234 ALA A O 1
ATOM 1776 N N . ASN A 1 235 ? 12.171 12.890 -18.683 1.00 85.94 235 ASN A N 1
ATOM 1777 C CA . ASN A 1 235 ? 12.831 13.610 -19.776 1.00 85.94 235 ASN A CA 1
ATOM 1778 C C . ASN A 1 235 ? 12.660 12.927 -21.145 1.00 85.94 235 ASN A C 1
ATOM 1780 O O . ASN A 1 235 ? 13.372 13.249 -22.097 1.00 85.94 235 ASN A O 1
ATOM 1784 N N . MET A 1 236 ? 11.731 11.975 -21.255 1.00 87.38 236 MET A N 1
ATOM 1785 C CA . MET A 1 236 ? 11.494 11.212 -22.479 1.00 87.38 236 MET A CA 1
ATOM 1786 C C . MET A 1 236 ? 10.354 11.796 -23.317 1.00 87.38 236 MET A C 1
ATOM 1788 O O . MET A 1 236 ? 9.373 12.330 -22.801 1.00 87.38 236 MET A O 1
ATOM 1792 N N . THR A 1 237 ? 10.452 11.657 -24.640 1.00 88.56 237 THR A N 1
ATOM 1793 C CA . THR A 1 237 ? 9.318 11.911 -25.535 1.00 88.56 237 THR A CA 1
ATOM 1794 C C . THR A 1 237 ? 8.262 10.818 -25.386 1.00 88.56 237 THR A C 1
ATOM 1796 O O . THR A 1 237 ? 8.568 9.696 -24.985 1.00 88.56 237 THR A O 1
ATOM 1799 N N . VAL A 1 238 ? 7.019 11.110 -25.778 1.00 86.31 238 VAL A N 1
ATOM 1800 C CA . VAL A 1 238 ? 5.930 10.114 -25.775 1.00 86.31 238 VAL A CA 1
ATOM 1801 C C . VAL A 1 238 ? 6.329 8.853 -26.551 1.00 86.31 238 VAL A C 1
ATOM 1803 O O . VAL A 1 238 ? 6.177 7.756 -26.033 1.00 86.31 238 VAL A O 1
ATOM 1806 N N . ASP A 1 239 ? 6.960 8.996 -27.721 1.00 86.75 239 ASP A N 1
ATOM 1807 C CA . ASP A 1 239 ? 7.414 7.844 -28.513 1.00 86.75 239 ASP A CA 1
ATOM 1808 C C . ASP A 1 239 ? 8.505 7.018 -27.809 1.00 86.75 239 ASP A C 1
ATOM 1810 O O . ASP A 1 239 ? 8.626 5.816 -28.038 1.00 86.75 239 ASP A O 1
ATOM 1814 N N . GLN A 1 240 ? 9.355 7.650 -26.991 1.00 86.00 240 GLN A N 1
ATOM 1815 C CA . GLN A 1 240 ? 10.348 6.943 -26.177 1.00 86.00 240 GLN A CA 1
ATOM 1816 C C . GLN A 1 240 ? 9.673 6.186 -25.030 1.00 86.00 240 GLN A C 1
ATOM 1818 O O . GLN A 1 240 ? 10.009 5.025 -24.799 1.00 86.00 240 GLN A O 1
ATOM 1823 N N . ILE A 1 241 ? 8.691 6.811 -24.374 1.00 87.44 241 ILE A N 1
ATOM 1824 C CA . ILE A 1 241 ? 7.899 6.187 -23.311 1.00 87.44 241 ILE A CA 1
ATOM 1825 C C . ILE A 1 241 ? 7.118 4.992 -23.866 1.00 87.44 241 ILE A C 1
ATOM 1827 O O . ILE A 1 241 ? 7.230 3.911 -23.304 1.00 87.44 241 ILE A O 1
ATOM 1831 N N . ASP A 1 242 ? 6.420 5.132 -24.995 1.00 86.56 242 ASP A N 1
ATOM 1832 C CA . ASP A 1 242 ? 5.631 4.052 -25.612 1.00 86.56 242 ASP A CA 1
ATOM 1833 C C . ASP A 1 242 ? 6.497 2.860 -26.043 1.00 86.56 242 ASP A C 1
ATOM 1835 O O . ASP A 1 242 ? 6.060 1.707 -26.002 1.00 86.56 242 ASP A O 1
ATOM 1839 N N . ARG A 1 243 ? 7.752 3.110 -26.440 1.00 86.25 243 ARG A N 1
ATOM 1840 C CA . ARG A 1 243 ? 8.705 2.033 -26.739 1.00 86.25 243 ARG A CA 1
ATOM 1841 C C . ARG A 1 243 ? 9.114 1.257 -25.489 1.00 86.25 243 ARG A C 1
ATOM 1843 O O . ARG A 1 243 ? 9.237 0.035 -25.571 1.00 86.25 243 ARG A O 1
ATOM 1850 N N . LEU A 1 244 ? 9.331 1.935 -24.362 1.00 86.06 244 LEU A N 1
ATOM 1851 C CA . LEU A 1 244 ? 9.759 1.300 -23.110 1.00 86.06 244 LEU A CA 1
ATOM 1852 C C . LEU A 1 244 ? 8.590 0.671 -22.342 1.00 86.06 244 LEU A C 1
ATOM 1854 O O . LEU A 1 244 ? 8.702 -0.456 -21.874 1.00 86.06 244 LEU A O 1
ATOM 1858 N N . PHE A 1 245 ? 7.455 1.362 -22.277 1.00 84.81 245 PHE A N 1
ATOM 1859 C CA . PHE A 1 245 ? 6.245 0.976 -21.553 1.00 84.81 245 PHE A CA 1
ATOM 1860 C C . PHE A 1 245 ? 5.061 0.843 -22.523 1.00 84.81 245 PHE A C 1
ATOM 1862 O O . PHE A 1 245 ? 4.133 1.657 -22.482 1.00 84.81 245 PHE A O 1
ATOM 1869 N N . PRO A 1 246 ? 5.069 -0.162 -23.417 1.00 77.69 246 PRO A N 1
ATOM 1870 C CA . PRO A 1 246 ? 3.972 -0.352 -24.352 1.00 77.69 246 PRO A CA 1
ATOM 1871 C C . PRO A 1 246 ? 2.665 -0.576 -23.587 1.00 77.69 246 PRO A C 1
ATOM 1873 O O . PRO A 1 246 ? 2.593 -1.364 -22.642 1.00 77.69 246 PRO A O 1
ATOM 1876 N N . GLN A 1 247 ? 1.613 0.127 -23.996 1.00 67.81 247 GLN A N 1
ATOM 1877 C CA . GLN A 1 247 ? 0.269 -0.167 -23.517 1.00 67.81 247 GLN A CA 1
ATOM 1878 C C . GLN A 1 247 ? -0.198 -1.445 -24.215 1.00 67.81 247 GLN A C 1
ATOM 1880 O O . GLN A 1 247 ? -0.482 -1.426 -25.412 1.00 67.81 247 GLN A O 1
ATOM 1885 N N . ASP A 1 248 ? -0.256 -2.559 -23.486 1.00 56.28 248 ASP A N 1
ATOM 1886 C CA . ASP A 1 248 ? -0.858 -3.791 -23.994 1.00 56.28 248 ASP A CA 1
ATOM 1887 C C . ASP A 1 248 ? -2.361 -3.571 -24.210 1.00 56.28 248 ASP A C 1
ATOM 1889 O O . ASP A 1 248 ? -3.181 -3.650 -23.296 1.00 56.28 248 ASP A O 1
ATOM 1893 N N . GLY A 1 249 ? -2.716 -3.254 -25.448 1.00 49.34 249 GLY A N 1
ATOM 1894 C CA . GLY A 1 249 ? -4.079 -3.174 -25.938 1.00 49.34 249 GLY A CA 1
ATOM 1895 C C . GLY A 1 249 ? -4.056 -3.113 -27.461 1.00 49.34 249 GLY A C 1
ATOM 1896 O O . GLY A 1 249 ? -3.118 -2.549 -28.032 1.00 49.34 249 GLY A O 1
ATOM 1897 N N . PRO A 1 250 ? -5.051 -3.692 -28.160 1.00 37.88 250 PRO A N 1
ATOM 1898 C CA . PRO A 1 250 ? -5.174 -3.466 -29.587 1.00 37.88 250 PRO A CA 1
ATOM 1899 C C . PRO A 1 250 ? -5.248 -1.956 -29.794 1.00 37.88 250 PRO A C 1
ATOM 1901 O O . PRO A 1 250 ? -6.145 -1.291 -29.269 1.00 37.88 250 PRO A O 1
ATOM 1904 N N . SER A 1 251 ? -4.279 -1.413 -30.535 1.00 41.06 251 SER A N 1
ATOM 1905 C CA . SER A 1 251 ? -4.398 -0.070 -31.080 1.00 41.06 251 SER A CA 1
ATOM 1906 C C . SER A 1 251 ? -5.774 -0.019 -31.718 1.00 41.06 251 SER A C 1
ATOM 1908 O O . SER A 1 251 ? -6.062 -0.816 -32.613 1.00 41.06 251 SER A O 1
ATOM 1910 N N . VAL A 1 252 ? -6.657 0.845 -31.217 1.00 39.16 252 VAL A N 1
ATOM 1911 C CA . VAL A 1 252 ? -7.877 1.174 -31.942 1.00 39.16 252 VAL A CA 1
ATOM 1912 C C . VAL A 1 252 ? -7.381 1.836 -33.222 1.00 39.16 252 VAL A C 1
ATOM 1914 O O . VAL A 1 252 ? -7.128 3.048 -33.272 1.00 39.16 252 VAL A O 1
ATOM 1917 N N . THR A 1 253 ? -7.150 1.001 -34.235 1.00 41.47 253 THR A N 1
ATOM 1918 C CA . THR A 1 253 ? -7.151 1.367 -35.635 1.00 41.47 253 THR A CA 1
ATOM 1919 C C . THR A 1 253 ? -8.525 1.957 -35.838 1.00 41.47 253 THR A C 1
ATOM 1921 O O . THR A 1 253 ? -9.515 1.241 -35.972 1.00 41.47 253 THR A O 1
ATOM 1924 N N . ILE A 1 254 ? -8.593 3.282 -35.754 1.00 44.75 254 ILE A N 1
ATOM 1925 C CA . ILE A 1 254 ? -9.684 4.005 -36.376 1.00 44.75 254 ILE A CA 1
ATOM 1926 C C . ILE A 1 254 ? -9.558 3.604 -37.846 1.00 44.75 254 ILE A C 1
ATOM 1928 O O . ILE A 1 254 ? -8.492 3.851 -38.417 1.00 44.75 254 ILE A O 1
ATOM 1932 N N . PRO A 1 255 ? -10.538 2.890 -38.428 1.00 41.12 255 PRO A N 1
ATOM 1933 C CA . PRO A 1 255 ? -10.498 2.628 -39.849 1.00 41.12 255 PRO A CA 1
ATOM 1934 C C . PRO A 1 255 ? -10.427 3.989 -40.526 1.00 41.12 255 PRO A C 1
ATOM 1936 O O . PRO A 1 255 ? -11.256 4.862 -40.261 1.00 41.12 255 PRO A O 1
ATOM 1939 N N . ASP A 1 256 ? -9.387 4.172 -41.330 1.00 47.59 256 ASP A N 1
ATOM 1940 C CA . ASP A 1 256 ? -9.277 5.283 -42.255 1.00 47.59 256 ASP A CA 1
ATOM 1941 C C . ASP A 1 256 ? -10.492 5.189 -43.178 1.00 47.59 256 ASP A C 1
ATOM 1943 O O . ASP A 1 256 ? -10.527 4.408 -44.132 1.00 47.59 256 ASP A O 1
ATOM 1947 N N . THR A 1 257 ? -11.572 5.883 -42.818 1.00 47.50 257 THR A N 1
ATOM 1948 C CA . THR A 1 257 ? -12.703 6.064 -43.712 1.00 47.50 257 THR A CA 1
ATOM 1949 C C . THR A 1 257 ? -12.240 7.058 -44.752 1.00 47.50 257 THR A C 1
ATOM 1951 O O . THR A 1 257 ? -12.536 8.252 -44.657 1.00 47.50 257 THR A O 1
ATOM 1954 N N . GLY A 1 258 ? -11.494 6.534 -45.725 1.00 51.28 258 GLY A N 1
ATOM 1955 C CA . GLY A 1 258 ? -11.208 7.192 -46.977 1.00 51.28 258 GLY A CA 1
ATOM 1956 C C . GLY A 1 258 ? -12.501 7.802 -47.493 1.00 51.28 258 GLY A C 1
ATOM 1957 O O . GLY A 1 258 ? -13.441 7.109 -47.883 1.00 51.28 258 GLY A O 1
ATOM 1958 N N . LYS A 1 259 ? -12.554 9.126 -47.439 1.00 42.47 259 LYS A N 1
ATOM 1959 C CA . LYS A 1 259 ? -13.492 9.924 -48.206 1.00 42.47 259 LYS A CA 1
ATOM 1960 C C . LYS A 1 259 ? -12.661 10.777 -49.144 1.00 42.47 259 LYS A C 1
ATOM 1962 O O . LYS A 1 259 ? -12.470 11.969 -48.935 1.00 42.47 259 LYS A O 1
ATOM 1967 N N . GLU A 1 260 ? -12.181 10.127 -50.198 1.00 53.06 260 GLU A N 1
ATOM 1968 C CA . GLU A 1 260 ? -12.191 10.792 -51.490 1.00 53.06 260 GLU A CA 1
ATOM 1969 C C . GLU A 1 260 ? -13.661 10.980 -51.875 1.00 53.06 260 GLU A C 1
ATOM 1971 O O . GLU A 1 260 ? -14.416 10.019 -52.025 1.00 53.06 260 GLU A O 1
ATOM 1976 N N . ALA A 1 261 ? -14.086 12.232 -51.969 1.00 43.72 261 ALA A N 1
ATOM 1977 C CA . ALA A 1 261 ? -15.317 12.599 -52.644 1.00 43.72 261 ALA A CA 1
ATOM 1978 C C . ALA A 1 261 ? -15.118 13.976 -53.286 1.00 43.72 261 ALA A C 1
ATOM 1980 O O . ALA A 1 261 ? -15.349 14.989 -52.633 1.00 43.72 261 ALA A O 1
ATOM 1981 N N . GLN A 1 262 ? -14.674 13.901 -54.548 1.00 44.34 262 GLN A N 1
ATOM 1982 C CA . GLN A 1 262 ? -14.890 14.800 -55.698 1.00 44.34 262 GLN A CA 1
ATOM 1983 C C . GLN A 1 262 ? -14.487 16.273 -55.596 1.00 44.34 262 GLN A C 1
ATOM 1985 O O . GLN A 1 262 ? -15.136 17.044 -54.859 1.00 44.34 262 GLN A O 1
#

Solvent-accessible surface area (backbone atoms only — not comparable to full-atom values): 16092 Å² total; per-residue (Å²): 134,83,91,84,79,84,83,75,85,89,88,84,85,81,73,50,76,64,52,56,51,48,59,54,48,75,73,43,58,69,71,57,44,53,50,53,50,50,52,50,49,55,52,53,63,58,56,63,67,80,71,63,91,78,78,75,71,93,70,93,82,79,89,82,79,90,79,91,78,90,83,88,86,88,78,92,77,96,69,84,84,74,83,71,87,74,90,70,81,72,92,60,55,80,53,63,64,49,36,51,52,51,52,52,51,51,35,49,28,56,75,92,52,94,54,72,23,47,13,50,48,26,37,76,76,66,40,48,54,63,28,64,40,44,73,40,54,52,37,55,74,70,65,54,57,54,72,58,42,36,53,41,43,55,53,50,47,58,54,40,47,56,51,42,9,51,51,42,40,50,52,46,64,68,51,44,63,53,50,47,53,24,52,78,58,56,57,90,79,66,54,79,55,38,65,54,33,55,58,28,38,53,53,39,48,53,42,50,78,66,64,50,66,56,41,68,62,40,50,51,32,51,46,45,34,50,50,22,52,51,45,42,46,69,86,50,54,68,73,56,43,46,69,33,52,61,76,94,61,83,76,82,72,71,75,81,77,80,74,88,76,135